Protein 2ODK (pdb70)

CATH classification: 3.40.1620.10

Foldseek 3Di:
DEAEPVRCVVPVVVQVVCCVPPNWYFYDYPPHTDDIDGDVVVVVVVVVVD/DEAEPVRCVVPVVVQVVCCVPPNKYFYAYPPHTDDIDGDVVVVVVVVVVD/DEAEPVRCVVPVVVQVVCCVPPHWYFYDYPPHTDGIDHDVVVVVVVVVVD/DEEAEPVRCVVCVVVQVVCCVPPHWYFYDYPPHTDDIDHDVVVVVVVVVVD

InterPro domains:
  IPR006442 Type II toxin-antitoxin system, antitoxin Phd/YefM [PF02604] (1-66)
  IPR036165 YefM-like superfamily [SSF143120] (1-48)

Radius of gyration: 18.41 Å; Cα contacts (8 Å, |Δi|>4): 436; chains: 4; bounding box: 46×51×33 Å

Structure (mmCIF, N/CA/C/O backbone):
data_2ODK
#
_entry.id   2ODK
#
_cell.length_a   77.146
_cell.length_b   78.873
_cell.length_c   54.987
_cell.angle_alpha   90.00
_cell.angle_beta   115.96
_cell.angle_gamma   90.00
#
_symmetry.space_group_name_H-M   'C 1 2 1'
#
loop_
_entity.id
_entity.type
_entity.pdbx_description
1 polymer 'Hypothetical protein'
2 non-polymer 'SULFATE ION'
3 non-polymer GLYCEROL
4 water water
#
loop_
_atom_site.group_PDB
_atom_site.id
_atom_site.type_symbol
_atom_site.label_atom_id
_atom_site.label_alt_id
_atom_site.label_comp_id
_atom_site.label_asym_id
_atom_site.label_entity_id
_atom_site.label_seq_id
_atom_site.pdbx_PDB_ins_code
_atom_site.Cartn_x
_atom_site.Cartn_y
_atom_site.Cartn_z
_atom_site.occupancy
_atom_site.B_iso_or_equiv
_atom_site.auth_seq_id
_atom_site.auth_comp_id
_atom_site.auth_asym_id
_atom_site.auth_atom_id
_atom_site.pdbx_PDB_model_num
ATOM 9 N N . HIS A 1 4 ? 19.139 31.085 2.053 1.00 28.23 2 HIS A N 1
ATOM 10 C CA . HIS A 1 4 ? 18.992 29.624 1.956 1.00 25.06 2 HIS A CA 1
ATOM 11 C C . HIS A 1 4 ? 17.641 29.268 2.574 1.00 22.23 2 HIS A C 1
ATOM 12 O O . HIS A 1 4 ? 17.160 29.990 3.494 1.00 20.96 2 HIS A O 1
ATOM 19 N N . VAL A 1 5 ? 17.050 28.175 2.082 1.00 18.27 3 VAL A N 1
ATOM 20 C CA . VAL A 1 5 ? 15.713 27.729 2.491 1.00 16.96 3 VAL A CA 1
ATOM 21 C C . VAL A 1 5 ? 15.810 26.379 3.168 1.00 15.49 3 VAL A C 1
ATOM 22 O O . VAL A 1 5 ? 16.311 25.385 2.585 1.00 18.01 3 VAL A O 1
ATOM 26 N N . TRP A 1 6 ? 15.279 26.332 4.390 1.00 13.20 4 TRP A N 1
ATOM 27 C CA . TRP A 1 6 ? 15.316 25.141 5.228 1.00 13.06 4 TRP A CA 1
ATOM 28 C C . TRP A 1 6 ? 13.897 24.588 5.455 1.00 12.41 4 TRP A C 1
ATOM 29 O O . TRP A 1 6 ? 13.067 25.283 6.049 1.00 12.43 4 TRP A O 1
ATOM 40 N N . PRO A 1 7 ? 13.632 23.329 5.007 1.00 11.85 5 PRO A N 1
ATOM 41 C CA . PRO A 1 7 ? 12.382 22.691 5.418 1.00 12.44 5 PRO A CA 1
ATOM 42 C C . PRO A 1 7 ? 12.279 22.662 6.930 1.00 12.09 5 PRO A C 1
ATOM 43 O O . PRO A 1 7 ? 13.297 22.502 7.629 1.00 13.08 5 PRO A O 1
ATOM 47 N N . VAL A 1 8 ? 11.049 22.737 7.430 1.00 12.30 6 VAL A N 1
ATOM 48 C CA . VAL A 1 8 ? 10.816 22.783 8.883 1.00 12.37 6 VAL A CA 1
ATOM 49 C C . VAL A 1 8 ? 11.586 21.705 9.660 1.00 12.93 6 VAL A C 1
ATOM 50 O O . VAL A 1 8 ? 12.208 21.990 10.701 1.00 13.17 6 VAL A O 1
ATOM 54 N N . GLN A 1 9 ? 11.540 20.469 9.169 1.00 12.92 7 GLN A N 1
ATOM 55 C CA . GLN A 1 9 ? 12.184 19.399 9.909 1.00 13.13 7 GLN A CA 1
ATOM 56 C C . GLN A 1 9 ? 13.719 19.511 9.943 1.00 13.81 7 GLN A C 1
ATOM 57 O O . GLN A 1 9 ? 14.371 19.037 10.896 1.00 14.75 7 GLN A O 1
ATOM 63 N N . ASP A 1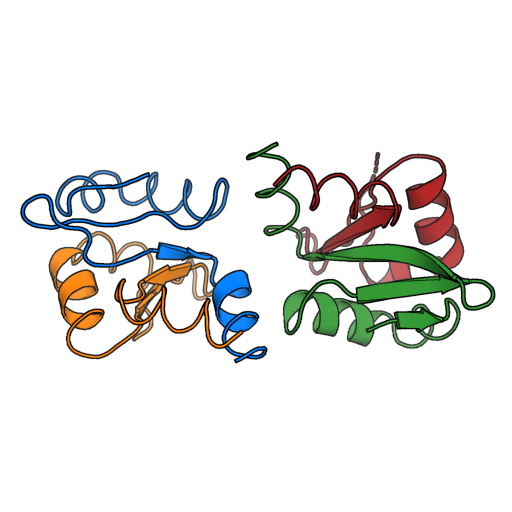 10 ? 14.286 20.161 8.920 1.00 14.61 8 ASP A N 1
ATOM 64 C CA A ASP A 1 10 ? 15.722 20.338 8.841 0.70 14.64 8 ASP A CA 1
ATOM 65 C CA B ASP A 1 10 ? 15.721 20.349 8.831 0.30 15.15 8 ASP A CA 1
ATOM 66 C C . ASP A 1 10 ? 16.176 21.519 9.710 1.00 14.73 8 ASP A C 1
ATOM 67 O O . ASP A 1 10 ? 17.227 21.458 10.366 1.00 15.90 8 ASP A O 1
ATOM 76 N N . ALA A 1 11 ? 15.399 22.609 9.691 1.00 13.76 9 ALA A N 1
ATOM 77 C CA . ALA A 1 11 ? 15.718 23.711 10.598 1.00 13.32 9 ALA A CA 1
ATOM 78 C C . ALA A 1 11 ? 15.657 23.210 12.047 1.00 14.27 9 ALA A C 1
ATOM 79 O O . ALA A 1 11 ? 16.429 23.691 12.905 1.00 15.51 9 ALA A O 1
ATOM 81 N N . LYS A 1 12 ? 14.696 22.316 12.354 1.00 12.97 10 LYS A N 1
ATOM 82 C CA . LYS A 1 12 ? 14.610 21.792 13.707 1.00 13.77 10 LYS A CA 1
ATOM 83 C C . LYS A 1 12 ? 15.828 20.904 14.007 1.00 14.88 10 LYS A C 1
ATOM 84 O O . LYS A 1 12 ? 16.503 21.055 15.046 1.00 14.95 10 LYS A O 1
ATOM 90 N N . ALA A 1 13 ? 16.066 19.918 13.135 1.00 14.41 11 ALA A N 1
ATOM 91 C CA . ALA A 1 13 ? 17.130 18.943 13.425 1.00 15.89 11 ALA A CA 1
ATOM 92 C C . ALA A 1 13 ? 18.528 19.582 13.484 1.00 16.69 11 ALA A C 1
ATOM 93 O O . ALA A 1 13 ? 19.409 19.140 14.259 1.00 18.82 11 ALA A O 1
ATOM 95 N N . ARG A 1 14 ? 18.727 20.610 12.662 1.00 15.89 12 ARG A N 1
ATOM 96 C CA A ARG A 1 14 ? 20.026 21.300 12.608 0.50 16.60 12 ARG A CA 1
ATOM 97 C CA B ARG A 1 14 ? 20.018 21.297 12.599 0.50 16.49 12 ARG A CA 1
ATOM 98 C C . ARG A 1 14 ? 19.865 22.746 13.099 1.00 16.47 12 ARG A C 1
ATOM 99 O O . ARG A 1 14 ? 20.468 23.668 12.542 1.00 16.90 12 ARG A O 1
ATOM 114 N N . PHE A 1 15 ? 19.068 22.917 14.147 1.00 15.69 13 PHE A N 1
ATOM 115 C CA . PHE A 1 15 ? 18.753 24.259 14.653 1.00 15.56 13 PHE A CA 1
ATOM 116 C C . PHE A 1 15 ? 19.996 25.108 14.926 1.00 16.33 13 PHE A C 1
ATOM 117 O O . PHE A 1 15 ? 20.035 26.314 14.581 1.00 14.76 13 PHE A O 1
ATOM 125 N N . SER A 1 16 ? 21.021 24.510 15.544 1.00 17.04 14 SER A N 1
ATOM 126 C CA A SER A 1 16 ? 22.222 25.305 15.874 0.50 17.98 14 SER A CA 1
ATOM 127 C CA B SER A 1 16 ? 22.215 25.310 15.857 0.50 18.07 14 SER A CA 1
ATOM 128 C C . SER A 1 16 ? 22.888 25.849 14.605 1.00 17.79 14 SER A C 1
ATOM 129 O O . SER A 1 16 ? 23.351 27.001 14.590 1.00 18.45 14 SER A O 1
ATOM 134 N N . GLU A 1 17 ? 22.905 25.049 13.541 1.00 18.46 15 GLU A N 1
ATOM 135 C CA A GLU A 1 17 ? 23.478 25.432 12.257 0.50 18.51 15 GLU A CA 1
ATOM 136 C CA B GLU A 1 17 ? 23.495 25.469 12.262 0.50 18.41 15 GLU A CA 1
ATOM 137 C C . GLU A 1 17 ? 22.618 26.499 11.563 1.00 17.23 15 GLU A C 1
ATOM 138 O O . GLU A 1 17 ? 23.129 27.436 10.931 1.00 18.50 15 GLU A O 1
ATOM 149 N N . PHE A 1 18 ? 21.304 26.334 11.674 1.00 15.89 16 PHE A N 1
ATOM 150 C CA . PHE A 1 18 ? 20.330 27.279 11.119 1.00 14.10 16 PHE A CA 1
ATOM 151 C C . PHE A 1 18 ? 20.517 28.662 11.777 1.00 14.27 16 PHE A C 1
ATOM 152 O O . PHE A 1 18 ? 20.585 29.687 11.078 1.00 14.00 16 PHE A O 1
ATOM 160 N N . LEU A 1 19 ? 20.579 28.674 13.106 1.00 13.47 17 LEU A N 1
ATOM 161 C CA . LEU A 1 19 ? 20.812 29.925 13.838 1.00 13.80 17 LEU A CA 1
ATOM 162 C C . LEU A 1 19 ? 22.181 30.522 13.504 1.00 15.36 17 LEU A C 1
ATOM 163 O O . LEU A 1 19 ? 22.319 31.752 13.301 1.00 14.89 17 LEU A O 1
ATOM 168 N N . ASP A 1 20 ? 23.196 29.664 13.433 1.00 15.64 18 ASP A N 1
ATOM 169 C CA A ASP A 1 20 ? 24.543 30.137 13.092 0.50 16.06 18 ASP A CA 1
ATOM 170 C CA B ASP A 1 20 ? 24.542 30.159 13.115 0.50 15.95 18 ASP A CA 1
ATOM 171 C C . ASP A 1 20 ? 24.575 30.763 11.715 1.00 15.60 18 ASP A C 1
ATOM 172 O O . ASP A 1 20 ? 25.221 31.812 11.503 1.00 16.86 18 ASP A O 1
ATOM 181 N N . ALA A 1 21 ? 23.878 30.141 10.754 1.00 15.09 19 ALA A N 1
ATOM 182 C CA . ALA A 1 21 ? 23.861 30.698 9.401 1.00 14.19 19 ALA A CA 1
ATOM 183 C C . ALA A 1 21 ? 23.153 32.073 9.402 1.00 13.35 19 ALA A C 1
ATOM 184 O O . ALA A 1 21 ? 23.529 32.997 8.675 1.00 14.12 19 ALA A O 1
ATOM 186 N N . CYS A 1 22 ? 22.079 32.191 10.195 1.00 13.19 20 CYS A N 1
ATOM 187 C CA . CYS A 1 22 ? 21.388 33.502 10.308 1.00 13.16 20 CYS A CA 1
ATOM 188 C C . CYS A 1 22 ? 22.404 34.592 10.702 1.00 13.11 20 CYS A C 1
ATOM 189 O O . CYS A 1 22 ? 22.458 35.682 10.109 1.00 14.30 20 CYS A O 1
ATOM 192 N N . ILE A 1 23 ? 23.196 34.288 11.720 1.00 13.50 21 ILE A N 1
ATOM 193 C CA . ILE A 1 23 ? 24.118 35.301 12.253 1.00 14.53 21 ILE A CA 1
ATOM 194 C C . ILE A 1 23 ? 25.303 35.559 11.312 1.00 15.96 21 ILE A C 1
ATOM 195 O O . ILE A 1 23 ? 25.734 36.710 11.144 1.00 16.66 21 ILE A O 1
ATOM 200 N N . THR A 1 24 ? 25.843 34.498 10.718 1.00 16.31 22 THR A N 1
ATOM 201 C CA . THR A 1 24 ? 27.041 34.663 9.904 1.00 17.76 22 THR A CA 1
ATOM 202 C C . THR A 1 24 ? 26.767 35.034 8.450 1.00 18.59 22 THR A C 1
ATOM 203 O O . THR A 1 24 ? 27.622 35.633 7.788 1.00 19.23 22 THR A O 1
ATOM 207 N N . GLU A 1 25 ? 25.602 34.648 7.922 1.00 17.64 23 GLU A N 1
ATOM 208 C CA A GLU A 1 25 ? 25.321 34.909 6.528 0.60 19.17 23 GLU A CA 1
ATOM 209 C CA B GLU A 1 25 ? 25.280 34.868 6.513 0.40 18.96 23 GLU A CA 1
ATOM 210 C C . GLU A 1 25 ? 24.150 35.863 6.342 1.00 17.53 23 GLU A C 1
ATOM 211 O O . GLU A 1 25 ? 24.164 36.693 5.439 1.00 19.99 23 GLU A O 1
ATOM 222 N N . GLY A 1 26 ? 23.132 35.752 7.189 1.00 15.65 24 GLY A N 1
ATOM 223 C CA . GLY A 1 26 ? 21.980 36.605 6.990 1.00 15.09 24 GLY A CA 1
ATOM 224 C C . GLY A 1 26 ? 20.678 35.808 7.059 1.00 14.04 24 GLY A C 1
ATOM 225 O O . GLY A 1 26 ? 20.681 34.616 7.346 1.00 14.99 24 GLY A O 1
ATOM 226 N N . PRO A 1 27 ? 19.576 36.503 6.851 1.00 14.15 25 PRO A N 1
ATOM 227 C CA . PRO A 1 27 ? 18.238 35.869 6.960 1.00 13.46 25 PRO A CA 1
ATOM 228 C C . PRO A 1 27 ? 18.157 34.500 6.299 1.00 13.15 25 PRO A C 1
ATOM 229 O O . PRO A 1 27 ? 18.595 34.334 5.148 1.00 15.00 25 PRO A O 1
ATOM 233 N N . GLN A 1 28 ? 17.604 33.539 7.033 1.00 12.66 26 GLN A N 1
ATOM 234 C CA . GLN A 1 28 ? 17.441 32.158 6.548 1.00 11.93 26 GLN A CA 1
ATOM 235 C C . GLN A 1 28 ? 15.949 31.867 6.446 1.00 12.36 26 GLN A C 1
ATOM 236 O O . GLN A 1 28 ? 15.226 32.121 7.410 1.00 12.77 26 GLN A O 1
ATOM 242 N N . ILE A 1 29 ? 15.482 31.391 5.292 1.00 12.07 27 ILE A N 1
ATOM 243 C CA . ILE A 1 29 ? 14.056 31.086 5.120 1.00 12.60 27 ILE A CA 1
ATOM 244 C C . ILE A 1 29 ? 13.720 29.694 5.631 1.00 12.30 27 ILE A C 1
ATOM 245 O O . ILE A 1 29 ? 14.535 28.782 5.522 1.00 12.95 27 ILE A O 1
ATOM 250 N N . VAL A 1 30 ? 12.534 29.559 6.216 1.00 11.26 28 VAL A N 1
ATOM 251 C CA A VAL A 1 30 ? 12.011 28.260 6.613 0.50 10.94 28 VAL A CA 1
ATOM 252 C CA B VAL A 1 30 ? 12.060 28.214 6.552 0.50 11.35 28 VAL A CA 1
ATOM 253 C C . VAL A 1 30 ? 10.798 27.944 5.740 1.00 10.90 28 VAL A C 1
ATOM 254 O O . VAL A 1 30 ? 9.933 28.809 5.570 1.00 11.66 28 VAL A O 1
ATOM 261 N N . SER A 1 31 ? 10.721 26.713 5.218 1.00 11.27 29 SER A N 1
ATOM 262 C CA . SER A 1 31 ? 9.576 26.299 4.416 1.00 11.14 29 SER A CA 1
ATOM 263 C C . SER A 1 31 ? 8.783 25.168 5.087 1.00 10.96 29 SER A C 1
ATOM 264 O O . SER A 1 31 ? 9.320 24.437 5.957 1.00 11.55 29 SER A O 1
ATOM 267 N N . ARG A 1 32 ? 7.500 25.0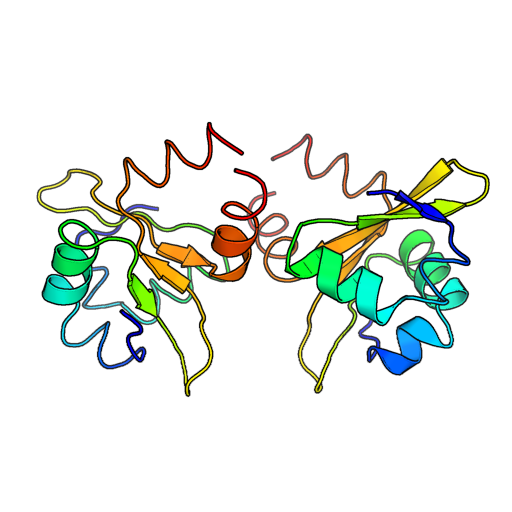34 4.686 1.00 11.00 30 ARG A N 1
ATOM 268 C CA . ARG A 1 32 ? 6.709 23.838 4.997 1.00 10.66 30 ARG A CA 1
ATOM 269 C C . ARG A 1 32 ? 6.103 23.475 3.674 1.00 10.28 30 ARG A C 1
ATOM 270 O O . ARG A 1 32 ? 5.663 24.356 2.942 1.00 10.66 30 ARG A O 1
ATOM 278 N N . ARG A 1 33 ? 6.014 22.180 3.404 1.00 10.43 31 ARG A N 1
ATOM 279 C CA . ARG A 1 33 ? 5.382 21.710 2.156 1.00 11.14 31 ARG A CA 1
ATOM 280 C C . ARG A 1 33 ? 6.064 22.334 0.935 1.00 11.68 31 ARG A C 1
ATOM 281 O O . ARG A 1 33 ? 5.424 22.534 -0.121 1.00 12.60 31 ARG A O 1
ATOM 289 N N . GLY A 1 34 ? 7.347 22.669 1.079 1.00 10.27 32 GLY A N 1
ATOM 290 C CA . GLY A 1 34 ? 8.029 23.234 -0.092 1.00 10.73 32 GLY A CA 1
ATOM 291 C C . GLY A 1 34 ? 7.589 24.628 -0.437 1.00 10.82 32 GLY A C 1
ATOM 292 O O . GLY A 1 34 ? 7.826 25.085 -1.575 1.00 11.54 32 GLY A O 1
ATOM 293 N N . ALA A 1 35 ? 7.007 25.341 0.544 1.00 10.86 33 ALA A N 1
ATOM 294 C CA . ALA A 1 35 ? 6.575 26.734 0.339 1.00 10.48 33 ALA A CA 1
ATOM 295 C C . ALA A 1 35 ? 7.252 27.597 1.422 1.00 10.92 33 ALA A C 1
ATOM 296 O O . ALA A 1 35 ? 7.267 27.221 2.591 1.00 10.97 33 ALA A O 1
ATOM 298 N N . GLU A 1 36 ? 7.793 28.746 1.031 1.00 11.93 34 GLU A N 1
ATOM 299 C CA A GLU A 1 36 ? 8.435 29.642 1.998 0.60 11.61 34 GLU A CA 1
ATOM 300 C CA B GLU A 1 36 ? 8.439 29.640 2.000 0.40 13.21 34 GLU A CA 1
ATOM 301 C C . GLU A 1 36 ? 7.391 30.163 2.985 1.00 12.78 34 GLU A C 1
ATOM 302 O O . GLU A 1 36 ? 6.290 30.634 2.575 1.00 14.44 34 GLU A O 1
ATOM 313 N N . GLU A 1 37 ? 7.707 30.102 4.285 1.00 12.06 35 GLU A N 1
ATOM 314 C CA . GLU A 1 37 ? 6.728 30.455 5.314 1.00 12.23 35 GLU A CA 1
ATOM 315 C C . GLU A 1 37 ? 7.228 31.587 6.220 1.00 11.72 35 GLU A C 1
ATOM 316 O O . GLU A 1 37 ? 6.425 32.429 6.656 1.00 11.97 35 GLU A O 1
ATOM 322 N N . ALA A 1 38 ? 8.513 31.542 6.562 1.00 11.70 36 ALA A N 1
ATOM 323 C CA . ALA A 1 38 ? 9.030 32.494 7.548 1.00 11.08 36 ALA A CA 1
ATOM 324 C C . ALA A 1 38 ? 10.502 32.695 7.356 1.00 11.39 36 ALA A C 1
ATOM 325 O O . ALA A 1 38 ? 11.121 31.987 6.572 1.00 11.06 36 ALA A O 1
ATOM 327 N N . VAL A 1 39 ? 11.083 33.677 8.052 1.00 11.50 37 VAL A N 1
ATOM 328 C CA A VAL A 1 39 ? 12.507 33.947 7.850 0.60 12.13 37 VAL A CA 1
ATOM 329 C CA B VAL A 1 39 ? 12.490 34.054 7.840 0.40 12.06 37 VAL A CA 1
ATOM 330 C C . VAL A 1 39 ? 13.126 34.270 9.212 1.00 10.82 37 VAL A C 1
ATOM 331 O O . VAL A 1 39 ? 12.531 34.984 10.026 1.00 11.48 37 VAL A O 1
ATOM 338 N N . LEU A 1 40 ? 14.271 33.641 9.476 1.00 10.67 38 LEU A N 1
ATOM 339 C CA . LEU A 1 40 ? 14.974 33.901 10.750 1.00 10.38 38 LEU A CA 1
ATOM 340 C C . LEU A 1 40 ? 15.965 35.018 10.469 1.00 11.31 38 LEU A C 1
ATOM 341 O O . LEU A 1 40 ? 16.845 34.851 9.604 1.00 11.32 38 LEU A O 1
ATOM 346 N N . VAL A 1 41 ? 15.8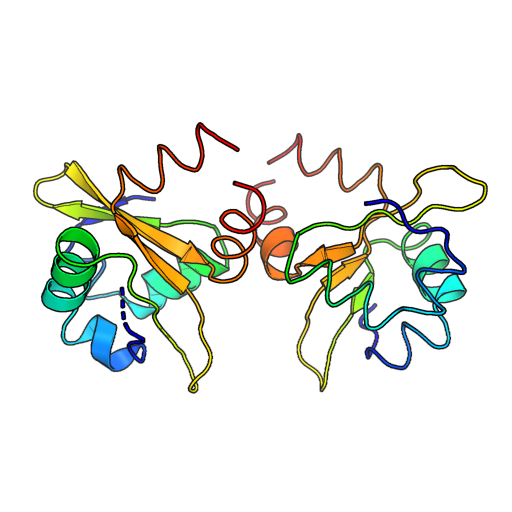10 36.137 11.193 1.00 10.53 39 VAL A N 1
ATOM 347 C CA . VAL A 1 41 ? 16.545 37.369 10.909 1.00 11.21 39 VAL A CA 1
ATOM 348 C C . VAL A 1 41 ? 17.405 37.704 12.136 1.00 10.57 39 VAL A C 1
ATOM 349 O O . VAL A 1 41 ? 16.946 37.574 13.248 1.00 10.72 39 VAL A O 1
ATOM 353 N N . PRO A 1 42 ? 18.658 38.157 11.930 1.00 10.73 40 PRO A N 1
ATOM 354 C CA . PRO A 1 42 ? 19.439 38.588 13.100 1.00 11.03 40 PRO A CA 1
ATOM 355 C C . PRO A 1 42 ? 18.670 39.678 13.838 1.00 9.66 40 PRO A C 1
ATOM 356 O O . PRO A 1 42 ? 18.121 40.578 13.215 1.00 10.51 40 PRO A O 1
ATOM 360 N N . ILE A 1 43 ? 18.650 39.621 15.164 1.00 9.89 41 ILE A N 1
ATOM 361 C CA . ILE A 1 43 ? 17.720 40.487 15.885 1.00 9.69 41 ILE A CA 1
ATOM 362 C C . ILE A 1 43 ? 18.032 41.982 15.644 1.00 9.16 41 ILE A C 1
ATOM 363 O O . ILE A 1 43 ? 17.112 42.803 15.476 1.00 10.64 41 ILE A O 1
ATOM 368 N N . GLY A 1 44 ? 19.323 42.307 15.545 1.00 9.10 42 GLY A N 1
ATOM 369 C CA . GLY A 1 44 ? 19.710 43.725 15.354 1.00 9.16 42 GLY A CA 1
ATOM 370 C C . GLY A 1 44 ? 19.209 44.247 14.019 1.00 9.20 42 GLY A C 1
ATOM 371 O O . GLY A 1 44 ? 18.776 45.417 13.901 1.00 9.56 42 GLY A O 1
ATOM 372 N N . GLU A 1 45 ? 19.259 43.378 13.001 1.00 9.93 43 GLU A N 1
ATOM 373 C CA . GLU A 1 45 ? 18.784 43.776 11.683 1.00 11.08 43 GLU A CA 1
ATOM 374 C C . GLU A 1 45 ? 17.271 44.029 11.722 1.00 10.87 43 GLU A C 1
ATOM 375 O O . GLU A 1 45 ? 16.785 45.022 11.148 1.00 11.64 43 GLU A O 1
ATOM 381 N N . TRP A 1 46 ? 16.522 43.135 12.405 1.00 11.79 44 TRP A N 1
ATOM 382 C CA . TRP A 1 46 ? 15.104 43.349 12.575 1.00 13.17 44 TRP A CA 1
ATOM 383 C C . TRP A 1 46 ? 14.796 44.666 13.306 1.00 11.61 44 TRP A C 1
ATOM 384 O O . TRP A 1 46 ? 13.916 45.447 12.870 1.00 13.09 44 TRP A O 1
ATOM 395 N N . ARG A 1 47 ? 15.506 44.931 14.409 1.00 11.85 45 ARG A N 1
ATOM 396 C CA . ARG A 1 47 ? 15.223 46.163 15.171 1.00 10.94 45 ARG A CA 1
ATOM 397 C C . ARG A 1 47 ? 15.438 47.395 14.286 1.00 10.75 45 ARG A C 1
ATOM 398 O O . ARG A 1 47 ? 14.653 48.338 14.320 1.00 12.02 45 ARG A O 1
ATOM 406 N N . ARG A 1 48 ? 16.511 47.367 13.490 1.00 10.32 46 ARG A N 1
ATOM 407 C CA . ARG A 1 48 ? 16.774 48.540 12.646 1.00 10.37 46 ARG A CA 1
ATOM 408 C C . ARG A 1 48 ? 15.728 48.703 11.556 1.00 12.72 46 ARG A C 1
ATOM 409 O O . ARG A 1 48 ? 15.334 49.824 11.232 1.00 14.03 46 ARG A O 1
ATOM 417 N N . LEU A 1 49 ? 15.255 47.582 11.029 1.00 14.09 47 LEU A N 1
ATOM 418 C CA A LEU A 1 49 ? 14.170 47.589 10.036 0.50 16.74 47 LEU A CA 1
ATOM 419 C CA B LEU A 1 49 ? 14.216 47.713 10.016 0.50 16.05 47 LEU A CA 1
ATOM 420 C C . LEU A 1 49 ? 12.911 48.210 10.639 1.00 16.93 47 LEU A C 1
ATOM 421 O O . LEU A 1 49 ? 12.208 49.030 10.008 1.00 20.05 47 LEU A O 1
ATOM 430 N N . GLN A 1 50 ? 12.591 47.777 11.866 1.00 17.62 48 GLN A N 1
ATOM 431 C CA A GLN A 1 50 ? 11.428 48.298 12.630 0.60 18.03 48 GLN A CA 1
ATOM 432 C CA B GLN A 1 50 ? 11.423 48.316 12.555 0.40 18.80 48 GLN A CA 1
ATOM 433 C C . GLN A 1 50 ? 11.539 49.815 12.803 1.00 19.64 48 GLN A C 1
ATOM 434 O O . GLN A 1 50 ? 10.551 50.553 12.621 1.00 21.21 48 GLN A O 1
ATOM 445 N N . ALA A 1 51 ? 12.731 50.272 13.174 1.00 18.88 49 ALA A N 1
ATOM 446 C CA . ALA A 1 51 ? 12.931 51.700 13.435 1.00 20.70 49 ALA A CA 1
ATOM 447 C C . ALA A 1 51 ? 12.783 52.495 12.146 1.00 22.29 49 ALA A C 1
ATOM 448 O O . ALA A 1 51 ? 12.304 53.649 12.199 1.00 24.80 49 ALA A O 1
ATOM 450 N N . ALA A 1 52 ? 13.160 51.912 11.010 1.00 23.02 50 ALA A N 1
ATOM 451 C CA . ALA A 1 52 ? 13.155 52.657 9.727 1.00 26.24 50 ALA A CA 1
ATOM 452 C C . ALA A 1 52 ? 11.768 52.662 9.114 1.00 28.32 50 ALA A C 1
ATOM 453 O O . ALA A 1 52 ? 11.441 53.564 8.333 1.00 29.69 50 ALA A O 1
ATOM 455 N N . ALA A 1 53 ? 10.976 51.647 9.435 1.00 29.95 51 ALA A N 1
ATOM 456 C CA . ALA A 1 53 ? 9.591 51.533 8.951 1.00 32.38 51 ALA A CA 1
ATOM 457 C C . ALA A 1 53 ? 8.678 52.257 9.913 1.00 34.12 51 ALA A C 1
ATOM 458 O O . ALA A 1 53 ? 8.209 53.345 9.611 1.00 36.57 51 ALA A O 1
ATOM 460 N N . HIS B 1 4 ? 6.764 35.365 23.941 1.00 26.92 2 HIS B N 1
ATOM 461 C CA . HIS B 1 4 ? 7.311 35.413 22.543 1.00 24.81 2 HIS B CA 1
ATOM 462 C C . HIS B 1 4 ? 8.847 35.365 22.466 1.00 22.17 2 HIS B C 1
ATOM 463 O O . HIS B 1 4 ? 9.369 35.456 21.356 1.00 19.85 2 HIS B O 1
ATOM 470 N N . VAL B 1 5 ? 9.544 35.221 23.601 1.00 20.63 3 VAL B N 1
ATOM 471 C CA . VAL B 1 5 ? 11.001 34.992 23.619 1.00 17.60 3 VAL B CA 1
ATOM 472 C C . VAL B 1 5 ? 11.330 33.552 23.987 1.00 17.08 3 VAL B C 1
ATOM 473 O O . VAL B 1 5 ? 10.916 33.056 25.072 1.00 19.25 3 VAL B O 1
ATOM 477 N N . TRP B 1 6 ? 12.018 32.866 23.079 1.00 15.18 4 TRP B N 1
ATOM 478 C CA . TRP B 1 6 ? 12.327 31.437 23.225 1.00 14.89 4 TRP B CA 1
ATOM 479 C C . TRP B 1 6 ? 13.820 31.179 23.436 1.00 15.02 4 TRP B C 1
ATOM 480 O O . TRP B 1 6 ? 14.629 31.508 22.572 1.00 14.70 4 TRP B O 1
ATOM 491 N N . PRO B 1 7 ? 14.197 30.561 24.579 1.00 15.16 5 PRO B N 1
ATOM 492 C CA . PRO B 1 7 ? 15.579 30.092 24.682 1.00 15.35 5 PRO B CA 1
ATOM 493 C C . PRO B 1 7 ? 15.914 29.148 23.537 1.00 14.95 5 PRO B C 1
ATOM 494 O O . PRO B 1 7 ? 15.016 28.396 23.099 1.00 15.21 5 PRO B O 1
ATOM 498 N N . VAL B 1 8 ? 17.168 29.141 23.088 1.00 15.37 6 VAL B N 1
ATOM 499 C CA . VAL B 1 8 ? 17.591 28.296 21.982 1.00 16.72 6 VAL B CA 1
ATOM 500 C C . VAL B 1 8 ? 17.117 26.856 22.127 1.00 16.48 6 VAL B C 1
ATOM 501 O O . VAL B 1 8 ? 16.612 26.259 21.176 1.00 16.40 6 VAL B O 1
ATOM 505 N N . GLN B 1 9 ? 17.301 26.279 23.306 1.00 17.62 7 GLN B N 1
ATOM 506 C CA . GLN B 1 9 ? 16.935 24.870 23.437 1.00 18.26 7 GLN B CA 1
ATOM 507 C C . GLN B 1 9 ? 15.419 24.626 23.281 1.00 17.44 7 GLN B C 1
ATOM 508 O O . GLN B 1 9 ? 14.995 23.562 22.779 1.00 17.94 7 GLN B O 1
ATOM 514 N N . ASP B 1 10 ? 14.599 25.600 23.677 1.00 16.50 8 ASP B N 1
ATOM 515 C CA A ASP B 1 10 ? 13.127 25.542 23.580 0.60 16.26 8 ASP B CA 1
ATOM 516 C CA B ASP B 1 10 ? 13.165 25.450 23.546 0.40 15.97 8 ASP B CA 1
ATOM 517 C C . ASP B 1 10 ? 12.690 25.737 22.119 1.00 15.06 8 ASP B C 1
ATOM 518 O O . ASP B 1 10 ? 11.771 25.068 21.605 1.00 14.81 8 ASP B O 1
ATOM 527 N N . ALA B 1 11 ? 13.322 26.697 21.447 1.00 13.37 9 ALA B N 1
ATOM 528 C CA . ALA B 1 11 ? 12.994 26.921 20.020 1.00 13.64 9 ALA B CA 1
ATOM 529 C C . ALA B 1 11 ? 13.322 25.677 19.211 1.00 13.07 9 ALA B C 1
ATOM 530 O O . ALA B 1 11 ? 12.584 25.304 18.293 1.00 14.01 9 ALA B O 1
ATOM 532 N N . LYS B 1 12 ? 14.398 24.964 19.572 1.00 13.13 10 LYS B N 1
ATOM 533 C CA . LYS B 1 12 ? 14.745 23.719 18.826 1.00 14.14 10 LYS B CA 1
ATOM 534 C C . LYS B 1 12 ? 13.736 22.608 19.190 1.00 14.34 10 LYS B C 1
ATOM 535 O O . LYS B 1 12 ? 13.153 21.941 18.293 1.00 14.72 10 LYS B O 1
ATOM 541 N N . ALA B 1 13 ? 13.524 22.386 20.487 1.00 14.29 11 ALA B N 1
ATOM 542 C CA . ALA B 1 13 ? 12.697 21.225 20.908 1.00 14.93 11 ALA B CA 1
ATOM 543 C C . ALA B 1 13 ? 11.252 21.377 20.445 1.00 15.03 11 ALA B C 1
ATOM 544 O O . ALA B 1 13 ? 10.559 20.371 20.180 1.00 16.73 11 ALA B O 1
ATOM 546 N N . ARG B 1 14 ? 10.788 22.630 20.351 1.00 13.54 12 ARG B N 1
ATOM 547 C CA A ARG B 1 14 ? 9.410 22.930 19.981 0.50 14.25 12 ARG B CA 1
ATOM 548 C CA B ARG B 1 14 ? 9.418 22.943 20.002 0.50 13.17 12 ARG B CA 1
ATOM 549 C C . ARG B 1 14 ? 9.370 23.757 18.695 1.00 12.22 12 ARG B C 1
ATOM 550 O O . ARG B 1 14 ? 8.518 24.630 18.531 1.00 12.08 12 ARG B O 1
ATOM 565 N N . PHE B 1 15 ? 10.259 23.428 17.760 1.00 11.22 13 PHE B N 1
ATOM 566 C CA . PHE B 1 15 ? 10.394 24.238 16.555 1.00 11.60 13 PHE B CA 1
ATOM 567 C C . PHE B 1 15 ? 9.100 24.358 15.782 1.00 11.01 13 PHE B C 1
ATOM 568 O O . PHE B 1 15 ? 8.777 25.434 15.286 1.00 11.00 13 PHE B O 1
ATOM 576 N N . SER B 1 16 ? 8.343 23.243 15.647 1.00 11.58 14 SER B N 1
ATOM 577 C CA . SER B 1 16 ? 7.108 23.381 14.898 1.00 11.24 14 SER B CA 1
ATOM 578 C C . SER B 1 16 ? 6.116 24.337 15.549 1.00 9.85 14 SER B C 1
ATOM 579 O O . SER B 1 16 ? 5.404 25.047 14.856 1.00 11.01 14 SER B O 1
ATOM 582 N N . GLU B 1 17 ? 6.083 24.355 16.885 1.00 10.82 15 GLU B N 1
ATOM 583 C CA . GLU B 1 17 ? 5.205 25.275 17.628 1.00 11.94 15 GLU B CA 1
ATOM 584 C C . GLU B 1 17 ? 5.710 26.732 17.476 1.00 11.16 15 GLU B C 1
ATOM 585 O O . GLU B 1 17 ? 4.924 27.667 17.322 1.00 12.81 15 GLU B O 1
ATOM 591 N N . PHE B 1 18 ? 7.033 26.871 17.552 1.00 10.91 16 PHE B N 1
ATOM 592 C CA . PHE B 1 18 ? 7.704 28.183 17.349 1.00 10.55 16 PHE B CA 1
ATOM 593 C C . PHE B 1 18 ? 7.318 28.756 15.963 1.00 11.02 16 PHE B C 1
ATOM 594 O O . PHE B 1 18 ? 6.929 29.932 15.850 1.00 10.74 16 PHE B O 1
ATOM 602 N N . LEU B 1 19 ? 7.345 27.911 14.921 1.00 9.92 17 LEU B N 1
ATOM 603 C CA . LEU B 1 19 ? 6.964 28.391 13.572 1.00 10.59 17 LEU B CA 1
ATOM 604 C C . LEU B 1 19 ? 5.469 28.677 13.499 1.00 10.32 17 LEU B C 1
ATOM 605 O O . LEU B 1 19 ? 5.046 29.694 12.933 1.00 10.99 17 LEU B O 1
ATOM 610 N N . ASP B 1 20 ? 4.611 27.794 14.056 1.00 10.15 18 ASP B N 1
ATOM 611 C CA . ASP B 1 20 ? 3.175 28.143 14.024 1.00 11.02 18 ASP B CA 1
ATOM 612 C C . ASP B 1 20 ? 2.887 29.415 14.811 1.00 11.23 18 ASP B C 1
ATOM 613 O O . ASP B 1 20 ? 2.009 30.191 14.419 1.00 12.31 18 ASP B O 1
ATOM 618 N N . ALA B 1 21 ? 3.601 29.634 15.934 1.00 11.12 19 ALA B N 1
ATOM 619 C CA . ALA B 1 21 ? 3.356 30.860 16.715 1.00 12.19 19 ALA B CA 1
ATOM 620 C C . ALA B 1 21 ? 3.758 32.076 15.886 1.00 11.03 19 ALA B C 1
ATOM 621 O O . ALA B 1 21 ? 3.112 33.112 15.927 1.00 12.13 19 ALA B O 1
ATOM 623 N N . CYS B 1 22 ? 4.864 31.951 15.154 1.00 11.41 20 CYS B N 1
ATOM 624 C CA . CYS B 1 22 ? 5.289 33.055 14.267 1.00 12.39 20 CYS B CA 1
ATOM 625 C C . CYS B 1 22 ? 4.162 33.455 13.299 1.00 12.20 20 CYS B C 1
ATOM 626 O O . CYS B 1 22 ? 3.807 34.623 13.139 1.00 12.93 20 CYS B O 1
ATOM 629 N N . ILE B 1 23 ? 3.553 32.445 12.679 1.00 12.02 21 ILE B N 1
ATOM 630 C CA A ILE B 1 23 ? 2.556 32.743 11.661 0.50 13.56 21 ILE B CA 1
ATOM 631 C CA B ILE B 1 23 ? 2.542 32.673 11.655 0.50 13.85 21 ILE B CA 1
ATOM 632 C C . ILE B 1 23 ? 1.212 33.164 12.269 1.00 14.35 21 ILE B C 1
ATOM 633 O O . ILE B 1 23 ? 0.507 34.021 11.686 1.00 16.42 21 ILE B O 1
ATOM 642 N N . THR B 1 24 ? 0.834 32.597 13.422 1.00 13.38 22 THR B N 1
ATOM 643 C CA . THR B 1 24 ? -0.485 32.953 13.981 1.00 14.36 22 THR B CA 1
ATOM 644 C C . THR B 1 24 ? -0.447 34.116 14.947 1.00 16.11 22 THR B C 1
ATOM 645 O O . THR B 1 24 ? -1.495 34.785 15.133 1.00 18.17 22 THR B O 1
ATOM 649 N N . GLU B 1 25 ? 0.717 34.358 15.590 1.00 15.74 23 GLU B N 1
ATOM 650 C CA A GLU B 1 25 ? 0.808 35.410 16.631 0.70 17.09 23 GLU B CA 1
ATOM 651 C CA B GLU B 1 25 ? 0.780 35.417 16.604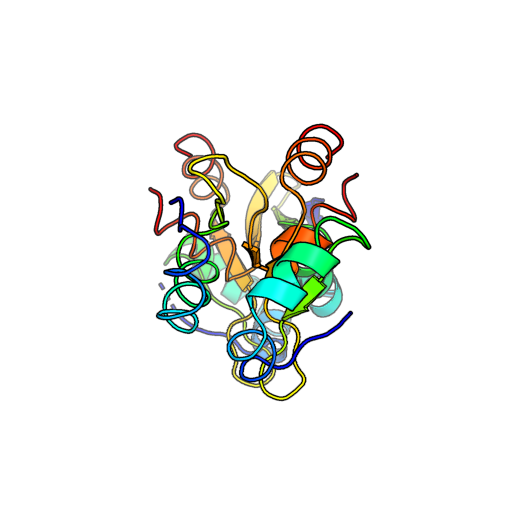 0.30 16.97 23 GLU B CA 1
ATOM 652 C C . GLU B 1 25 ? 1.716 36.556 16.246 1.00 17.27 23 GLU B C 1
ATOM 653 O O . GLU B 1 25 ? 1.506 37.682 16.716 1.00 20.46 23 GLU B O 1
ATOM 664 N N . GLY B 1 26 ? 2.717 36.289 15.420 1.00 16.16 24 GLY B N 1
ATOM 665 C CA . GLY B 1 26 ? 3.681 37.332 15.028 1.00 15.57 24 GLY B CA 1
ATOM 666 C C . GLY B 1 26 ? 5.103 36.925 15.368 1.00 13.42 24 GLY B C 1
ATOM 667 O O . GLY B 1 26 ? 5.366 35.849 15.897 1.00 12.95 24 GLY B O 1
ATOM 668 N N . PRO B 1 27 ? 6.063 37.797 15.065 1.00 12.67 25 PRO B N 1
ATOM 669 C CA . PRO B 1 27 ? 7.492 37.493 15.239 1.00 12.25 25 PRO B CA 1
ATOM 670 C C . PRO B 1 27 ? 7.801 36.862 16.587 1.00 11.89 25 PRO B C 1
ATOM 671 O O . PRO B 1 27 ? 7.315 37.345 17.642 1.00 13.35 25 PRO B O 1
ATOM 675 N N . GLN B 1 28 ? 8.639 35.819 16.561 1.00 10.72 26 GLN B N 1
ATOM 676 C CA . GLN B 1 28 ? 9.032 35.088 17.775 1.00 10.62 26 GLN B CA 1
ATOM 677 C C . GLN B 1 28 ? 10.553 35.229 17.922 1.00 10.68 26 GLN B C 1
ATOM 678 O O . GLN B 1 28 ? 11.284 34.903 16.984 1.00 11.12 26 GLN B O 1
ATOM 684 N N . ILE B 1 29 ? 11.005 35.717 19.086 1.00 10.95 27 ILE B N 1
ATOM 685 C CA . ILE B 1 29 ? 12.435 35.943 19.289 1.00 12.15 27 ILE B CA 1
ATOM 686 C C . ILE B 1 29 ? 13.105 34.704 19.844 1.00 12.07 27 ILE B C 1
ATOM 687 O O . ILE B 1 29 ? 12.483 33.975 20.650 1.00 13.12 27 ILE B O 1
ATOM 692 N N . VAL B 1 30 ? 14.351 34.457 19.423 1.00 12.15 28 VAL B N 1
ATOM 693 C CA . VAL B 1 30 ? 15.197 33.403 20.010 1.00 12.75 28 VAL B CA 1
ATOM 694 C C . VAL B 1 30 ? 16.285 34.092 20.829 1.00 12.18 28 VAL B C 1
ATOM 695 O O . VAL B 1 30 ? 16.934 35.001 20.310 1.00 12.58 28 VAL B O 1
ATOM 699 N N . SER B 1 31 ? 16.471 33.630 22.071 1.00 11.83 29 SER B N 1
ATOM 700 C CA A SER B 1 31 ? 17.503 34.168 22.972 0.50 12.25 29 SER B CA 1
ATOM 701 C CA B SER B 1 31 ? 17.524 34.171 22.933 0.50 12.75 29 SER B CA 1
ATOM 702 C C . SER B 1 31 ? 18.497 33.071 23.327 1.00 13.78 29 SER B C 1
ATOM 703 O O . SER B 1 31 ? 18.146 31.881 23.343 1.00 15.12 29 SER B O 1
ATOM 708 N N . ARG B 1 32 ? 19.734 33.462 23.637 1.00 14.52 30 ARG B N 1
ATOM 709 C CA . ARG B 1 32 ? 20.754 32.515 24.085 1.00 15.70 30 ARG B CA 1
ATOM 710 C C . ARG B 1 32 ? 21.274 33.063 25.424 1.00 16.96 30 ARG B C 1
ATOM 711 O O . ARG B 1 32 ? 21.721 34.210 25.480 1.00 16.75 30 ARG B O 1
ATOM 719 N N . ARG B 1 33 ? 21.124 32.263 26.485 1.00 17.92 31 ARG B N 1
ATOM 720 C CA A ARG B 1 33 ? 21.532 32.670 27.832 0.60 19.46 31 ARG B CA 1
ATOM 721 C CA B ARG B 1 33 ? 21.515 32.670 27.844 0.40 19.37 31 ARG B CA 1
ATOM 722 C C . ARG B 1 33 ? 20.908 34.032 28.194 1.00 19.35 31 ARG B C 1
ATOM 723 O O . ARG B 1 33 ? 21.572 34.905 28.827 1.00 20.58 31 ARG B O 1
ATOM 738 N N . GLY B 1 34 ? 19.636 34.212 27.802 1.00 17.52 32 GLY B N 1
ATOM 739 C CA . GLY B 1 34 ? 18.849 35.390 28.137 1.00 17.57 32 GLY B CA 1
ATOM 740 C C . GLY B 1 34 ? 19.088 36.611 27.250 1.00 16.88 32 GLY B C 1
ATOM 741 O O . GLY B 1 34 ? 18.453 37.668 27.477 1.00 19.26 32 GLY B O 1
ATOM 742 N N . ALA B 1 35 ? 19.965 36.484 26.250 1.00 15.72 33 ALA B N 1
ATOM 743 C CA . ALA B 1 35 ? 20.283 37.597 25.339 1.00 14.58 33 ALA B CA 1
ATOM 744 C C . ALA B 1 35 ? 19.616 37.358 23.980 1.00 13.07 33 ALA B C 1
ATOM 745 O O . ALA B 1 35 ? 19.828 36.319 23.359 1.00 13.94 33 ALA B O 1
ATOM 747 N N . GLU B 1 36 ? 18.827 38.316 23.498 1.00 11.61 34 GLU B N 1
ATOM 748 C CA . GLU B 1 36 ? 18.179 38.115 22.163 1.00 10.61 34 GLU B CA 1
ATOM 749 C C . GLU B 1 36 ? 19.234 37.886 21.078 1.00 11.56 34 GLU B C 1
ATOM 750 O O . GLU B 1 36 ? 20.260 38.576 21.071 1.00 12.59 34 GLU B O 1
ATOM 756 N N . GLU B 1 37 ? 18.947 36.975 20.130 1.00 11.20 35 GLU B N 1
ATOM 757 C CA A GLU B 1 37 ? 19.884 36.687 19.062 0.60 11.86 35 GLU B CA 1
ATOM 758 C CA B GLU B 1 37 ? 19.876 36.674 19.052 0.40 12.24 35 GLU B CA 1
ATOM 759 C C . GLU B 1 37 ? 19.259 36.806 17.671 1.00 11.68 35 GLU B C 1
ATOM 760 O O . GLU B 1 37 ? 19.893 37.289 16.721 1.00 12.01 35 GLU B O 1
ATOM 771 N N . ALA B 1 38 ? 18.017 36.335 17.542 1.00 10.90 36 ALA B N 1
ATOM 772 C CA . ALA B 1 38 ? 17.394 36.318 16.210 1.00 10.47 36 ALA B CA 1
ATOM 773 C C . ALA B 1 38 ? 15.886 36.357 16.369 1.00 9.68 36 ALA B C 1
ATOM 774 O O . ALA B 1 38 ? 15.384 36.232 17.502 1.00 11.15 36 ALA B O 1
ATOM 776 N N . VAL B 1 39 ? 15.161 36.506 15.263 1.00 9.89 37 VAL B N 1
ATOM 777 C CA . VAL B 1 39 ? 13.698 36.580 15.360 1.00 10.23 37 VAL B CA 1
ATOM 778 C C . VAL B 1 39 ? 13.145 35.886 14.134 1.00 9.58 37 VAL B C 1
ATOM 779 O O . VAL B 1 39 ? 13.649 36.087 13.019 1.00 10.85 37 VAL B O 1
ATOM 783 N N . LEU B 1 40 ? 12.112 35.055 14.333 1.00 9.76 38 LEU B N 1
ATOM 784 C CA . LEU B 1 40 ? 11.462 34.375 13.216 1.00 10.02 38 LEU B CA 1
ATOM 785 C C . LEU B 1 40 ? 10.250 35.213 12.829 1.00 10.05 38 LEU B C 1
ATOM 786 O O . LEU B 1 40 ? 9.361 35.433 13.646 1.00 10.86 38 LEU B O 1
ATOM 791 N N . VAL B 1 41 ? 10.234 35.679 11.575 1.00 9.86 39 VAL B N 1
ATOM 792 C CA . VAL B 1 41 ? 9.242 36.637 11.092 1.00 10.77 39 VAL B CA 1
ATOM 793 C C . VAL B 1 41 ? 8.453 35.970 9.957 1.00 11.48 39 VAL B C 1
ATOM 794 O O . VAL B 1 41 ? 9.045 35.353 9.066 1.00 11.25 39 VAL B O 1
ATOM 798 N N . PRO B 1 42 ? 7.122 36.135 9.966 1.00 12.03 40 PRO B N 1
ATOM 799 C CA . PRO B 1 42 ? 6.363 35.545 8.841 1.00 12.74 40 PRO B CA 1
ATOM 800 C C . PRO B 1 42 ? 6.858 36.143 7.535 1.00 13.61 40 PRO B C 1
ATOM 801 O O . PRO B 1 42 ? 7.166 37.338 7.494 1.00 14.31 40 PRO B O 1
ATOM 805 N N . ILE B 1 43 ? 6.928 35.357 6.464 1.00 14.63 41 ILE B N 1
ATOM 806 C CA A ILE B 1 43 ? 7.602 35.788 5.240 0.60 16.19 41 ILE B CA 1
ATOM 807 C CA B ILE B 1 43 ? 7.641 35.834 5.272 0.40 15.98 41 ILE B CA 1
ATOM 808 C C . ILE B 1 43 ? 6.962 37.041 4.605 1.00 16.73 41 ILE B C 1
ATOM 809 O O . ILE B 1 43 ? 7.667 37.935 4.098 1.00 17.35 41 ILE B O 1
ATOM 818 N N . GLY B 1 44 ? 5.626 37.110 4.646 1.00 17.32 42 GLY B N 1
ATOM 819 C CA . GLY B 1 44 ? 4.939 38.278 4.051 1.00 18.12 42 GLY B CA 1
ATOM 820 C C . GLY B 1 44 ? 5.296 39.544 4.813 1.00 18.67 42 GLY B C 1
ATOM 821 O O . GLY B 1 44 ? 5.639 40.583 4.196 1.00 19.57 42 GLY B O 1
ATOM 822 N N . GLU B 1 45 ? 5.239 39.456 6.142 1.00 17.64 43 GLU B N 1
ATOM 823 C CA . GLU B 1 45 ? 5.574 40.576 7.011 1.00 17.40 43 GLU B CA 1
ATOM 824 C C . GLU B 1 45 ? 7.005 41.031 6.775 1.00 17.31 43 GLU B C 1
ATOM 825 O O . GLU B 1 45 ? 7.280 42.255 6.706 1.00 17.94 43 GLU B O 1
ATOM 831 N N . TRP B 1 46 ? 7.920 40.087 6.628 1.00 16.41 44 TRP B N 1
ATOM 832 C CA . TRP B 1 46 ? 9.311 40.440 6.317 1.00 17.87 44 TRP B CA 1
ATOM 833 C C . TRP B 1 46 ? 9.410 41.254 5.025 1.00 20.09 44 TRP B C 1
ATOM 834 O O . TRP B 1 46 ? 10.054 42.329 4.985 1.00 20.65 44 TRP B O 1
ATOM 845 N N . ARG B 1 47 ? 8.770 40.766 3.971 1.00 20.84 45 ARG B N 1
ATOM 846 C CA A ARG B 1 47 ? 8.811 41.451 2.664 0.60 22.93 45 ARG B CA 1
ATOM 847 C CA B ARG B 1 47 ? 8.855 41.468 2.697 0.40 22.70 45 ARG B CA 1
ATOM 848 C C . ARG B 1 47 ? 8.212 42.843 2.791 1.00 23.17 45 ARG B C 1
ATOM 849 O O . ARG B 1 47 ? 8.755 43.842 2.231 1.00 24.62 45 ARG B O 1
ATOM 864 N N . ARG B 1 48 ? 7.110 42.938 3.520 1.00 23.15 46 ARG B N 1
ATOM 865 C CA . ARG B 1 48 ? 6.414 44.220 3.671 1.00 24.43 46 ARG B CA 1
ATOM 866 C C . ARG B 1 48 ? 7.218 45.238 4.480 1.00 24.54 46 ARG B C 1
ATOM 867 O O . ARG B 1 48 ? 7.201 46.461 4.203 1.00 26.16 46 ARG B O 1
ATOM 875 N N . LEU B 1 49 ? 7.905 44.746 5.502 1.00 23.79 47 LEU B N 1
ATOM 876 C CA A LEU B 1 49 ? 8.751 45.624 6.295 0.50 24.31 47 LEU B CA 1
ATOM 877 C CA B LEU B 1 49 ? 8.797 45.574 6.312 0.50 23.45 47 LEU B CA 1
ATOM 878 C C . LEU B 1 49 ? 9.905 46.144 5.453 1.00 24.35 47 LEU B C 1
ATOM 879 O O . LEU B 1 49 ? 10.279 47.340 5.582 1.00 25.31 47 LEU B O 1
ATOM 888 N N . GLN B 1 50 ? 10.483 45.284 4.617 1.00 25.20 48 GLN B N 1
ATOM 889 C CA A GLN B 1 50 ? 11.592 45.717 3.788 0.50 26.26 48 GLN B CA 1
ATOM 890 C CA B GLN B 1 50 ? 11.572 45.669 3.730 0.50 26.41 48 GLN B CA 1
ATOM 891 C C . GLN B 1 50 ? 11.129 46.838 2.855 1.00 27.10 48 GLN B C 1
ATOM 892 O O . GLN B 1 50 ? 11.877 47.831 2.669 1.00 28.76 48 GLN B O 1
ATOM 903 N N . ALA B 1 51 ? 9.909 46.721 2.329 1.00 27.75 49 ALA B N 1
ATOM 904 C CA . ALA B 1 51 ? 9.318 47.758 1.440 1.00 29.69 49 ALA B CA 1
ATOM 905 C C . ALA B 1 51 ? 9.019 49.051 2.214 1.00 30.39 49 ALA B C 1
ATOM 906 O O . ALA B 1 51 ? 9.276 50.164 1.716 1.00 32.47 49 ALA B O 1
ATOM 908 N N . ALA B 1 52 ? 8.489 48.916 3.428 1.00 30.46 50 ALA B N 1
ATOM 909 C CA . ALA B 1 52 ? 8.192 50.060 4.307 1.00 30.48 50 ALA B CA 1
ATOM 910 C C . ALA B 1 52 ? 9.453 50.792 4.833 1.00 31.04 50 ALA B C 1
ATOM 911 O O . ALA B 1 52 ? 9.385 51.986 5.185 1.00 32.47 50 ALA B O 1
ATOM 913 N N . ALA B 1 53 ? 10.580 50.092 4.919 0.80 30.37 51 ALA B N 1
ATOM 914 C CA . ALA B 1 53 ? 11.816 50.738 5.389 0.80 30.57 51 ALA B CA 1
ATOM 915 C C . ALA B 1 53 ? 12.476 51.512 4.244 0.80 31.53 51 ALA B C 1
ATOM 916 O O . ALA B 1 53 ? 12.550 51.024 3.106 0.80 33.10 51 ALA B O 1
ATOM 926 N N . HIS C 1 4 ? 22.821 59.208 9.386 1.00 24.41 2 HIS C N 1
ATOM 927 C CA . HIS C 1 4 ? 23.069 60.530 9.959 1.00 22.29 2 HIS C CA 1
ATOM 928 C C . HIS C 1 4 ? 24.572 60.783 9.929 1.00 19.02 2 HIS 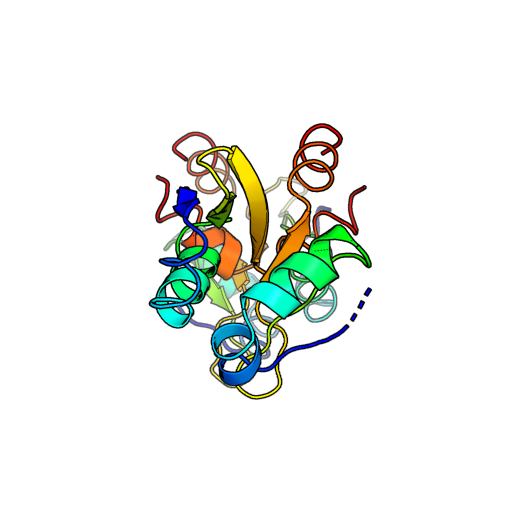C C 1
ATOM 929 O O . HIS C 1 4 ? 25.355 59.804 10.028 1.00 17.37 2 HIS C O 1
ATOM 936 N N .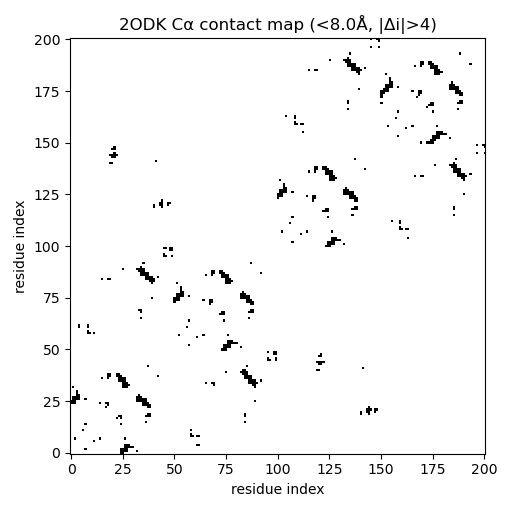 VAL C 1 5 ? 24.937 62.065 9.758 1.00 16.78 3 VAL C N 1
ATOM 937 C CA . VAL C 1 5 ? 26.344 62.507 9.591 1.00 13.57 3 VAL C CA 1
ATOM 938 C C . VAL C 1 5 ? 26.832 63.338 10.782 1.00 12.46 3 VAL C C 1
ATOM 939 O O . VAL C 1 5 ? 26.241 64.375 11.127 1.00 15.37 3 VAL C O 1
ATOM 943 N N . TRP C 1 6 ? 27.879 62.819 11.416 1.00 9.37 4 TRP C N 1
ATOM 944 C CA . TRP C 1 6 ? 28.422 63.404 12.639 1.00 9.42 4 TRP C CA 1
ATOM 945 C C . TRP C 1 6 ? 29.790 64.051 12.365 1.00 9.49 4 TRP C C 1
ATOM 946 O O . TRP C 1 6 ? 30.728 63.352 11.973 1.00 9.38 4 TRP C O 1
ATOM 957 N N . PRO C 1 7 ? 29.916 65.379 12.603 1.00 9.28 5 PRO C N 1
ATOM 958 C CA . PRO C 1 7 ? 31.258 65.941 12.551 1.00 10.24 5 PRO C CA 1
ATOM 959 C C . PRO C 1 7 ? 32.175 65.219 13.537 1.00 9.40 5 PRO C C 1
ATOM 960 O O . PRO C 1 7 ? 31.712 64.808 14.617 1.00 9.31 5 PRO C O 1
ATOM 964 N N . VAL C 1 8 ? 33.470 65.162 13.231 1.00 9.21 6 VAL C N 1
ATOM 965 C CA . VAL C 1 8 ? 34.402 64.408 14.060 1.00 9.67 6 VAL C CA 1
ATOM 966 C C . VAL C 1 8 ? 34.303 64.797 15.547 1.00 10.57 6 VAL C C 1
ATOM 967 O O . VAL C 1 8 ? 34.367 63.940 16.430 1.00 10.52 6 VAL C O 1
ATOM 971 N N . GLN C 1 9 ? 34.234 66.091 15.838 1.00 10.21 7 GLN C N 1
ATOM 972 C CA . GLN C 1 9 ? 34.225 66.476 17.250 1.00 11.36 7 GLN C CA 1
ATOM 973 C C . GLN C 1 9 ? 32.974 66.019 17.973 1.00 10.52 7 GLN C C 1
ATOM 974 O O . GLN C 1 9 ? 33.003 65.773 19.193 1.00 10.68 7 GLN C O 1
ATOM 980 N N . ASP C 1 10 ? 31.878 65.892 17.232 1.00 10.37 8 ASP C N 1
ATOM 981 C CA . ASP C 1 10 ? 30.630 65.441 17.852 1.00 9.87 8 ASP C CA 1
ATOM 982 C C . ASP C 1 10 ? 30.602 63.901 18.003 1.00 9.56 8 ASP C C 1
ATOM 983 O O . ASP C 1 10 ? 30.120 63.372 19.020 1.00 10.22 8 ASP C O 1
ATOM 988 N N . ALA C 1 11 ? 31.130 63.196 16.997 1.00 8.77 9 ALA C N 1
ATOM 989 C CA . ALA C 1 11 ? 31.259 61.740 17.134 1.00 9.37 9 ALA C CA 1
ATOM 990 C C . ALA C 1 11 ? 32.155 61.377 18.304 1.00 10.00 9 ALA C C 1
ATOM 991 O O . ALA C 1 11 ? 31.890 60.401 19.028 1.00 10.87 9 ALA C O 1
ATOM 993 N N . LYS C 1 12 ? 33.207 62.180 18.543 1.00 9.18 10 LYS C N 1
ATOM 994 C CA A LYS C 1 12 ? 34.063 61.941 19.713 0.60 9.10 10 LYS C CA 1
ATOM 995 C CA B LYS C 1 12 ? 34.059 61.944 19.714 0.40 9.40 10 LYS C CA 1
ATOM 996 C C . LYS C 1 12 ? 33.312 62.282 21.014 1.00 9.43 10 LYS C C 1
ATOM 997 O O . LYS C 1 12 ? 33.264 61.466 21.944 1.00 9.71 10 LYS C O 1
ATOM 1008 N N . ALA C 1 13 ? 32.756 63.504 21.108 1.00 9.29 11 ALA C N 1
ATOM 1009 C CA . ALA C 1 13 ? 32.158 63.921 22.379 1.00 9.61 11 ALA C CA 1
ATOM 1010 C C . ALA C 1 13 ? 30.990 63.024 22.755 1.00 10.01 11 ALA C C 1
ATOM 1011 O O . ALA C 1 13 ? 30.695 62.846 23.949 1.00 11.44 11 ALA C O 1
ATOM 1013 N N . ARG C 1 14 ? 30.263 62.530 21.764 1.00 8.93 12 ARG C N 1
ATOM 1014 C CA . ARG C 1 14 ? 29.039 61.733 21.976 1.00 8.98 12 ARG C CA 1
ATOM 1015 C C . ARG C 1 14 ? 29.270 60.319 21.418 1.00 7.51 12 ARG C C 1
ATOM 1016 O O . ARG C 1 14 ? 28.338 59.709 20.881 1.00 8.80 12 ARG C O 1
ATOM 1024 N N . PHE C 1 15 ? 30.490 59.794 21.596 1.00 7.67 13 PHE C N 1
ATOM 1025 C CA . PHE C 1 15 ? 30.805 58.517 20.966 1.00 7.57 13 PHE C CA 1
ATOM 1026 C C . PHE C 1 15 ? 29.867 57.401 21.419 1.00 7.21 13 PHE C C 1
ATOM 1027 O O . PHE C 1 15 ? 29.451 56.575 20.596 1.00 7.77 13 PHE C O 1
ATOM 1035 N N . SER C 1 16 ? 29.513 57.376 22.714 1.00 7.31 14 SER C N 1
ATOM 1036 C CA . SER C 1 16 ? 28.628 56.279 23.115 1.00 7.67 14 SER C CA 1
ATOM 1037 C C . SER C 1 16 ? 27.263 56.352 22.443 1.00 7.69 14 SER C C 1
ATOM 1038 O O . SER C 1 16 ? 26.671 55.306 22.129 1.00 8.81 14 SER C O 1
ATOM 1041 N N . GLU C 1 17 ? 26.778 57.570 22.191 1.00 7.86 15 GLU C N 1
ATOM 1042 C CA . GLU C 1 17 ? 25.486 57.757 21.505 1.00 8.84 15 GLU C CA 1
ATOM 1043 C C . GLU C 1 17 ? 25.631 57.405 20.020 1.00 8.00 15 GLU C C 1
ATOM 1044 O O . GLU C 1 17 ? 24.736 56.812 19.412 1.00 9.63 15 GLU C O 1
ATOM 1050 N N . PHE C 1 18 ? 26.768 57.778 19.432 1.00 7.93 16 PHE C N 1
ATOM 1051 C CA . PHE C 1 18 ? 27.087 57.431 18.026 1.00 8.30 16 PHE C CA 1
ATOM 1052 C C . PHE C 1 18 ? 27.077 55.916 17.840 1.00 8.33 16 PHE C C 1
ATOM 1053 O O . PHE C 1 18 ? 26.465 55.381 16.889 1.00 8.12 16 PHE C O 1
ATOM 1061 N N . LEU C 1 19 ? 27.673 55.201 18.798 1.00 7.29 17 LEU C N 1
ATOM 1062 C CA . LEU C 1 19 ? 27.683 53.757 18.738 1.00 7.78 17 LEU C CA 1
ATOM 1063 C C . LEU C 1 19 ? 26.290 53.148 18.952 1.00 7.78 17 LEU C C 1
ATOM 1064 O O . LEU C 1 19 ? 25.863 52.230 18.226 1.00 7.79 17 LEU C O 1
ATOM 1069 N N . ASP C 1 20 ? 25.541 53.636 19.951 1.00 8.29 18 ASP C N 1
ATOM 1070 C CA . ASP C 1 20 ? 24.181 53.119 20.106 1.00 7.56 18 ASP C CA 1
ATOM 1071 C C . ASP C 1 20 ? 23.298 53.444 18.897 1.00 7.94 18 ASP C C 1
ATOM 1072 O O . ASP C 1 20 ? 22.414 52.645 18.548 1.00 9.26 18 ASP C O 1
ATOM 1077 N N . ALA C 1 21 ? 23.489 54.600 18.269 1.00 8.14 19 ALA C N 1
ATOM 1078 C CA . ALA C 1 21 ? 22.703 54.945 17.080 1.00 8.26 19 ALA C CA 1
ATOM 1079 C C . ALA C 1 21 ? 23.042 53.973 15.941 1.00 8.03 19 ALA C C 1
ATOM 1080 O O . ALA C 1 21 ? 22.153 53.531 15.189 1.00 8.66 19 ALA C O 1
ATOM 1082 N N . CYS C 1 22 ? 24.327 53.654 15.795 1.00 8.31 20 CYS C N 1
ATOM 1083 C CA . CYS C 1 22 ? 24.734 52.694 14.785 1.00 9.35 20 CYS C CA 1
ATOM 1084 C C . CYS C 1 22 ? 23.957 51.370 14.970 1.00 9.14 20 CYS C C 1
ATOM 1085 O O . CYS C 1 22 ? 23.428 50.786 14.021 1.00 10.29 20 CYS C O 1
ATOM 1088 N N . ILE C 1 23 ? 23.868 50.908 16.213 1.00 8.33 21 ILE C N 1
ATOM 1089 C CA . ILE C 1 23 ? 23.291 49.593 16.437 1.00 8.58 21 ILE C CA 1
ATOM 1090 C C . ILE C 1 23 ? 21.761 49.597 16.422 1.00 9.34 21 ILE C C 1
ATOM 1091 O O . ILE C 1 23 ? 21.126 48.609 15.952 1.00 11.79 21 ILE C O 1
ATOM 1096 N N . THR C 1 24 ? 21.147 50.685 16.928 1.00 8.32 22 THR C N 1
ATOM 1097 C CA . THR C 1 24 ? 19.688 50.712 17.005 1.00 8.29 22 THR C CA 1
ATOM 1098 C C . THR C 1 24 ? 19.016 51.335 15.775 1.00 9.72 22 THR C C 1
ATOM 1099 O O . THR C 1 24 ? 17.824 51.102 15.557 1.00 10.24 22 THR C O 1
ATOM 1103 N N . GLU C 1 25 ? 19.765 52.109 14.980 1.00 9.38 23 GLU C N 1
ATOM 1104 C CA A GLU C 1 25 ? 19.151 52.782 13.824 0.70 10.04 23 GLU C CA 1
ATOM 1105 C CA B GLU C 1 25 ? 19.199 52.831 13.848 0.30 10.18 23 GLU C CA 1
ATOM 1106 C C . GLU C 1 25 ? 19.836 52.370 12.537 1.00 10.19 23 GLU C C 1
ATOM 1107 O O . GLU C 1 25 ? 19.142 52.077 11.554 1.00 11.84 23 GLU C O 1
ATOM 1118 N N . GLY C 1 26 ? 21.166 52.316 12.514 1.00 9.96 24 GLY C N 1
ATOM 1119 C CA . GLY C 1 26 ? 21.862 51.924 11.273 1.00 10.02 24 GLY C CA 1
ATOM 1120 C C . GLY C 1 26 ? 23.168 52.674 11.143 1.00 9.50 24 GLY C C 1
ATOM 1121 O O . GLY C 1 26 ? 23.485 53.531 11.972 1.00 8.82 24 GLY C O 1
ATOM 1122 N N . PRO C 1 27 ? 23.934 52.361 10.094 1.00 8.17 25 PRO C N 1
ATOM 1123 C CA . PRO C 1 27 ? 25.267 52.956 9.929 1.00 8.92 25 PRO C CA 1
ATOM 1124 C C . PRO C 1 27 ? 25.247 54.479 10.125 1.00 8.38 25 PRO C C 1
ATOM 1125 O O . PRO C 1 27 ? 24.350 55.184 9.596 1.00 9.49 25 PRO C O 1
ATOM 1129 N N . GLN C 1 28 ? 26.260 54.978 10.847 1.00 8.11 26 GLN C N 1
ATOM 1130 C CA . GLN C 1 28 ? 26.390 56.406 11.133 1.00 7.31 26 GLN C CA 1
ATOM 1131 C C . GLN C 1 28 ? 27.666 56.925 10.506 1.00 7.27 26 GLN C C 1
ATOM 1132 O O . GLN C 1 28 ? 28.722 56.331 10.749 1.00 8.39 26 GLN C O 1
ATOM 1138 N N . ILE C 1 29 ? 27.552 58.007 9.740 1.00 7.90 27 ILE C N 1
ATOM 1139 C CA . ILE C 1 29 ? 28.762 58.519 9.056 1.00 8.36 27 ILE C CA 1
ATOM 1140 C C . ILE C 1 29 ? 29.468 59.561 9.923 1.00 8.37 27 ILE C C 1
ATOM 1141 O O . ILE C 1 29 ? 28.761 60.335 10.641 1.00 8.87 27 ILE C O 1
ATOM 1146 N N . VAL C 1 30 ? 30.815 59.607 9.823 1.00 8.07 28 VAL C N 1
ATOM 1147 C CA . VAL C 1 30 ? 31.547 60.698 10.488 1.00 8.81 28 VAL C CA 1
ATOM 1148 C C . VAL C 1 30 ? 32.195 61.531 9.396 1.00 8.09 28 VAL C C 1
ATOM 1149 O O . VAL C 1 30 ? 32.646 60.982 8.406 1.00 8.55 28 VAL C O 1
ATOM 1153 N N . SER C 1 31 ? 32.134 62.860 9.575 1.00 8.01 29 SER C N 1
ATOM 1154 C CA . SER C 1 31 ? 32.694 63.781 8.579 1.00 8.55 29 SER C CA 1
ATOM 1155 C C . SER C 1 31 ? 33.835 64.609 9.144 1.00 8.67 29 SER C C 1
ATOM 1156 O O . SER C 1 31 ? 33.970 64.769 10.357 1.00 9.58 29 SER C O 1
ATOM 1159 N N . ARG C 1 32 ? 34.674 65.105 8.231 1.00 9.50 30 ARG C N 1
ATOM 1160 C CA . ARG C 1 32 ? 35.649 66.119 8.547 1.00 9.33 30 ARG C CA 1
ATOM 1161 C C . ARG C 1 32 ? 35.492 67.215 7.498 1.00 10.44 30 ARG C C 1
ATOM 1162 O O . ARG C 1 32 ? 35.304 66.904 6.329 1.00 11.59 30 ARG C O 1
ATOM 1170 N N . ARG C 1 33 ? 35.577 68.490 7.908 1.00 11.98 31 ARG C N 1
ATOM 1171 C CA . ARG C 1 33 ? 35.359 69.612 6.978 1.00 12.76 31 ARG C CA 1
ATOM 1172 C C . ARG C 1 33 ? 34.024 69.458 6.224 1.00 12.96 31 ARG C C 1
ATOM 1173 O O . ARG C 1 33 ? 33.897 69.938 5.070 1.00 14.77 31 ARG C O 1
ATOM 1181 N N . GLY C 1 34 ? 33.038 68.830 6.844 1.00 11.97 32 GLY C N 1
ATOM 1182 C CA . GLY C 1 34 ? 31.728 68.686 6.211 1.00 13.25 32 GLY C CA 1
ATOM 1183 C C . GLY C 1 34 ? 31.682 67.633 5.121 1.00 13.72 32 GLY C C 1
ATOM 1184 O O . GLY C 1 34 ? 30.646 67.512 4.456 1.00 15.60 32 GLY C O 1
ATOM 1185 N N . ALA C 1 35 ? 32.763 66.864 4.952 1.00 11.39 33 ALA C N 1
ATOM 1186 C CA . ALA C 1 35 ? 32.835 65.785 3.927 1.00 10.89 33 ALA C CA 1
ATOM 1187 C C . ALA C 1 35 ? 32.867 64.420 4.617 1.00 10.31 33 ALA C C 1
ATOM 1188 O O . ALA C 1 35 ? 33.567 64.226 5.629 1.00 10.71 33 ALA C O 1
ATOM 1190 N N . GLU C 1 36 ? 32.137 63.467 4.042 1.00 9.46 34 GLU C N 1
ATOM 1191 C CA . GLU C 1 36 ? 32.100 62.121 4.628 1.00 8.96 34 GLU C CA 1
ATOM 1192 C C . GLU C 1 36 ? 33.484 61.488 4.648 1.00 9.52 34 GLU C C 1
ATOM 1193 O O . GLU C 1 36 ? 34.190 61.559 3.636 1.00 11.31 34 GLU C O 1
ATOM 1199 N N . GLU C 1 37 ? 33.805 60.804 5.759 1.00 9.03 35 GLU C N 1
ATOM 1200 C CA . GLU C 1 37 ? 35.131 60.208 5.926 1.00 9.42 35 GLU C CA 1
ATOM 1201 C C . GLU C 1 37 ? 35.037 58.692 6.171 1.00 8.64 35 GLU C C 1
ATOM 1202 O O . GLU C 1 37 ? 35.827 57.915 5.642 1.00 9.18 35 GLU C O 1
ATOM 1208 N N . ALA C 1 38 ? 34.135 58.309 7.080 1.00 8.20 36 ALA C N 1
ATOM 1209 C CA . ALA C 1 38 ? 34.050 56.910 7.488 1.00 7.92 36 ALA C CA 1
ATOM 1210 C C . ALA C 1 38 ? 32.655 56.638 8.015 1.00 7.88 36 ALA C C 1
ATOM 1211 O O . ALA C 1 38 ? 31.855 57.573 8.149 1.00 8.53 36 ALA C O 1
ATOM 1213 N N . VAL C 1 39 ? 32.345 55.363 8.215 1.00 7.78 37 VAL C N 1
ATOM 1214 C CA . VAL C 1 39 ? 30.971 55.031 8.653 1.00 8.45 37 VAL C CA 1
ATOM 1215 C C . VAL C 1 39 ? 31.095 53.938 9.688 1.00 7.54 37 VAL C C 1
ATOM 1216 O O . VAL C 1 39 ? 31.900 52.985 9.554 1.00 7.74 37 VAL C O 1
ATOM 1220 N N . LEU C 1 40 ? 30.332 54.096 10.785 1.00 7.04 38 LEU C N 1
ATOM 1221 C CA . LEU C 1 40 ? 30.328 53.072 11.832 1.00 7.33 38 LEU C CA 1
ATOM 1222 C C . LEU C 1 40 ? 29.157 52.115 11.524 1.00 7.50 38 LEU C C 1
ATOM 1223 O O . LEU C 1 40 ? 28.025 52.565 11.417 1.00 8.01 38 LEU C O 1
ATOM 1228 N N . VAL C 1 41 ? 29.495 50.822 11.370 1.00 7.08 39 VAL C N 1
ATOM 1229 C CA . VAL C 1 41 ? 28.536 49.834 10.881 1.00 7.83 39 VAL C CA 1
ATOM 1230 C C . VAL C 1 41 ? 28.378 48.770 11.976 1.00 8.06 39 VAL C C 1
ATOM 1231 O O . VAL C 1 41 ? 29.373 48.329 12.570 1.00 8.02 39 VAL C O 1
ATOM 1235 N N . PRO C 1 42 ? 27.130 48.322 12.204 1.00 8.49 40 PRO C N 1
ATOM 1236 C CA . PRO C 1 42 ? 26.981 47.288 13.244 1.00 7.92 40 PRO C CA 1
ATOM 1237 C C . PRO C 1 42 ? 27.790 46.052 12.852 1.00 8.44 40 PRO C C 1
ATOM 1238 O O . PRO C 1 42 ? 27.867 45.720 11.651 1.00 8.62 40 PRO C O 1
ATOM 1242 N N . ILE C 1 43 ? 28.381 45.340 13.822 1.00 8.18 41 ILE C N 1
ATOM 1243 C CA . ILE C 1 43 ? 29.392 44.338 13.441 1.00 9.52 41 ILE C CA 1
ATOM 1244 C C . ILE C 1 43 ? 28.767 43.166 12.648 1.00 9.12 41 ILE C C 1
ATOM 1245 O O . ILE C 1 43 ? 29.396 42.674 11.705 1.00 10.18 41 ILE C O 1
ATOM 1250 N N . GLY C 1 44 ? 27.543 42.753 12.999 1.00 9.52 42 GLY C N 1
ATOM 1251 C CA . GLY C 1 44 ? 26.968 41.593 12.284 1.00 9.73 42 GLY C CA 1
ATOM 1252 C C . GLY C 1 44 ? 26.669 42.010 10.865 1.00 10.40 42 GLY C C 1
ATOM 1253 O O . GLY C 1 44 ? 26.922 41.242 9.913 1.00 11.51 42 GLY C O 1
ATOM 1254 N N . GLU C 1 45 ? 26.130 43.210 10.680 1.00 9.82 43 GLU C N 1
ATOM 1255 C CA A GLU C 1 45 ? 25.821 43.683 9.339 0.70 11.35 43 GLU C CA 1
ATOM 1256 C CA B GLU C 1 45 ? 25.827 43.668 9.328 0.30 11.16 43 GLU C CA 1
ATOM 1257 C C . GLU C 1 45 ? 27.078 43.709 8.489 1.00 10.80 43 GLU C C 1
ATOM 1258 O O . GLU C 1 45 ? 27.052 43.295 7.304 1.00 12.26 43 GLU C O 1
ATOM 1269 N N . TRP C 1 46 ? 28.164 44.214 9.080 1.00 10.13 44 TRP C N 1
ATOM 1270 C CA . TRP C 1 46 ? 29.438 44.241 8.336 1.00 11.65 44 TRP C CA 1
ATOM 1271 C C . TRP C 1 46 ? 29.893 42.840 7.966 1.00 12.41 44 TRP C C 1
ATOM 1272 O O . TRP C 1 46 ? 30.272 42.589 6.798 1.00 13.33 44 TRP C O 1
ATOM 1283 N N . ARG C 1 47 ? 29.915 41.932 8.936 1.00 12.63 45 ARG C N 1
ATOM 1284 C CA . ARG C 1 47 ? 30.418 40.576 8.646 1.00 13.97 45 ARG C CA 1
ATOM 1285 C C . ARG C 1 47 ? 29.552 39.897 7.597 1.00 14.29 45 ARG C C 1
ATOM 1286 O O . ARG C 1 47 ? 30.080 39.181 6.711 1.00 15.71 45 ARG C O 1
ATOM 1294 N N . ARG C 1 48 ? 28.241 40.125 7.664 1.00 13.85 46 ARG C N 1
ATOM 1295 C CA . ARG C 1 48 ? 27.328 39.475 6.694 1.00 14.97 46 ARG C CA 1
ATOM 1296 C C . ARG C 1 48 ? 27.522 40.074 5.306 1.00 16.69 46 ARG C C 1
ATOM 1297 O O . ARG C 1 48 ? 27.455 39.348 4.286 1.00 18.73 46 ARG C O 1
ATOM 1305 N N A LEU C 1 49 ? 27.754 41.367 5.204 0.50 17.02 47 LEU C N 1
ATOM 1306 N N B LEU C 1 49 ? 27.776 41.386 5.254 0.50 17.80 47 LEU C N 1
ATOM 1307 C CA A LEU C 1 49 ? 28.054 41.928 3.882 0.50 19.07 47 LEU C CA 1
ATOM 1308 C CA B LEU C 1 49 ? 28.119 42.119 4.005 0.50 19.71 47 LEU C CA 1
ATOM 1309 C C A LEU C 1 49 ? 29.359 41.344 3.353 0.50 19.65 47 LEU C C 1
ATOM 1310 C C B LEU C 1 49 ? 29.388 41.577 3.375 0.50 19.97 47 LEU C C 1
ATOM 1311 O O A LEU C 1 49 ? 29.433 40.952 2.174 0.50 19.43 47 LEU C O 1
ATOM 1312 O O B LEU C 1 49 ? 29.462 41.482 2.131 0.50 20.24 47 LEU C O 1
ATOM 1321 N N . GLN C 1 50 ? 30.372 41.208 4.205 1.00 20.73 48 GLN C N 1
ATOM 1322 C CA A GLN C 1 50 ? 31.674 40.658 3.753 0.70 23.34 48 GLN C CA 1
ATOM 1323 C CA B GLN C 1 50 ? 31.644 40.662 3.714 0.30 23.30 48 GLN C CA 1
ATOM 1324 C C . GLN C 1 50 ? 31.464 39.218 3.258 1.00 24.46 48 GLN C C 1
ATOM 1325 O O . GLN C 1 50 ? 32.045 38.803 2.218 1.00 26.42 48 GLN C O 1
ATOM 1336 N N . ALA C 1 51 ? 30.666 38.445 4.001 1.00 25.26 49 ALA C N 1
ATOM 1337 C CA . ALA C 1 51 ? 30.395 37.032 3.623 1.00 27.41 49 ALA C CA 1
ATOM 1338 C C . ALA C 1 51 ? 29.740 36.944 2.261 1.00 28.93 49 ALA C C 1
ATOM 1339 O O . ALA C 1 51 ? 30.026 35.999 1.493 1.00 30.94 49 ALA C O 1
ATOM 1341 N N . ALA C 1 52 ? 28.894 37.907 1.926 1.00 29.40 50 ALA C N 1
ATOM 1342 C CA . ALA C 1 52 ? 28.180 37.907 0.651 1.00 31.23 50 ALA C CA 1
ATOM 1343 C C . ALA C 1 52 ? 29.122 38.288 -0.485 1.00 32.23 50 ALA C C 1
ATOM 1344 O O . ALA C 1 52 ? 29.121 37.639 -1.548 1.00 33.89 50 ALA C O 1
ATOM 1346 N N . ALA C 1 53 ? 29.907 39.347 -0.283 1.00 33.02 51 ALA C N 1
ATOM 1347 C CA . ALA C 1 53 ? 30.746 39.897 -1.349 1.00 33.74 51 ALA C CA 1
ATOM 1348 C C . ALA C 1 53 ? 32.131 39.290 -1.294 1.00 34.56 51 ALA C C 1
ATOM 1349 O O . ALA C 1 53 ? 32.826 39.191 -2.336 1.00 36.78 51 ALA C O 1
ATOM 1351 N N . HIS D 1 2 ? 41.809 46.634 9.425 0.60 22.88 0 HIS D N 1
ATOM 1352 C CA . HIS D 1 2 ? 43.094 46.039 9.911 0.60 25.61 0 HIS D CA 1
ATOM 1353 C C . HIS D 1 2 ? 42.625 45.356 11.173 0.60 25.88 0 HIS D C 1
ATOM 1354 O O . HIS D 1 2 ? 43.279 44.452 11.728 0.6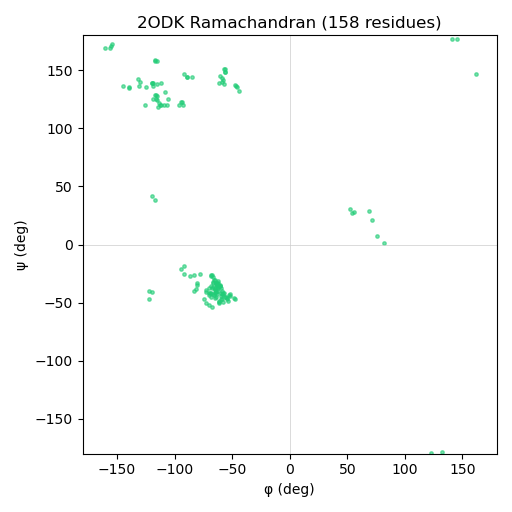0 27.43 0 HIS D O 1
ATOM 1369 N N . HIS D 1 4 ? 42.074 45.755 14.216 1.00 22.47 2 HIS D N 1
ATOM 1370 C CA . HIS D 1 4 ? 42.323 46.055 15.633 1.00 19.96 2 HIS D CA 1
ATOM 1371 C C . HIS D 1 4 ? 40.999 46.352 16.324 1.00 17.33 2 HIS D C 1
ATOM 1372 O O . HIS D 1 4 ? 40.093 46.906 15.665 1.00 15.91 2 HIS D O 1
ATOM 1379 N N . VAL D 1 5 ? 40.915 45.983 17.604 1.00 15.49 3 VAL D N 1
ATOM 1380 C CA . VAL D 1 5 ? 39.705 46.102 18.412 1.00 12.23 3 VAL D CA 1
ATOM 1381 C C . VAL D 1 5 ? 39.919 47.095 19.544 1.00 11.44 3 VAL D C 1
ATOM 1382 O O . VAL D 1 5 ? 40.829 46.948 20.381 1.00 14.40 3 VAL D O 1
ATOM 1386 N N . TRP D 1 6 ? 39.032 48.090 19.567 1.00 8.99 4 TRP D N 1
ATOM 1387 C CA . TRP D 1 6 ? 39.141 49.177 20.539 1.00 8.74 4 TRP D CA 1
ATOM 1388 C C . TRP D 1 6 ? 37.951 49.101 21.512 1.00 7.93 4 TRP D C 1
ATOM 1389 O O . TRP D 1 6 ? 36.806 49.245 21.086 1.00 8.18 4 TRP D O 1
ATOM 1400 N N . PRO D 1 7 ? 38.211 48.978 22.815 1.00 8.32 5 PRO D N 1
ATOM 1401 C CA . PRO D 1 7 ? 37.115 49.163 23.774 1.00 7.83 5 PRO D CA 1
ATOM 1402 C C . PRO D 1 7 ? 36.461 50.532 23.582 1.00 7.48 5 PRO D C 1
ATOM 1403 O O . PRO D 1 7 ? 37.176 51.517 23.254 1.00 8.29 5 PRO D O 1
ATOM 1407 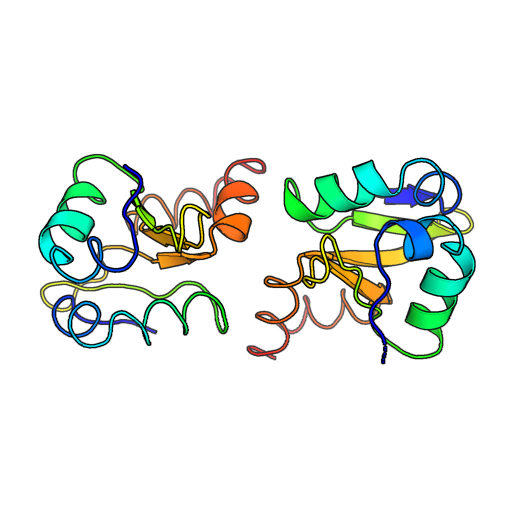N N . VAL D 1 8 ? 35.176 50.636 23.894 1.00 7.68 6 VAL D N 1
ATOM 1408 C CA . VAL D 1 8 ? 34.468 51.887 23.664 1.00 7.40 6 VAL D CA 1
ATOM 1409 C C . VAL D 1 8 ? 35.158 53.104 24.267 1.00 8.67 6 VAL D C 1
ATOM 1410 O O . VAL D 1 8 ? 35.206 54.154 23.638 1.00 8.69 6 VAL D O 1
ATOM 1414 N N . GLN D 1 9 ? 35.668 52.969 25.488 1.00 8.24 7 GLN D N 1
ATOM 1415 C CA . GLN D 1 9 ? 36.263 54.129 26.122 1.00 9.29 7 GLN D CA 1
ATOM 1416 C C . GLN D 1 9 ? 37.543 54.571 25.446 1.00 9.30 7 GLN D C 1
ATOM 1417 O O . GLN D 1 9 ? 37.912 55.758 25.510 1.00 10.01 7 GLN D O 1
ATOM 1423 N N . ASP D 1 10 ? 38.222 53.634 24.805 1.00 9.00 8 ASP D N 1
ATOM 1424 C CA . ASP D 1 10 ? 39.469 53.965 24.141 1.00 9.52 8 ASP D CA 1
ATOM 1425 C C . ASP D 1 10 ? 39.205 54.553 22.757 1.00 9.76 8 ASP D C 1
ATOM 1426 O O . ASP D 1 10 ? 39.869 55.506 22.332 1.00 10.21 8 ASP D O 1
ATOM 1431 N N . ALA D 1 11 ? 38.237 53.989 22.048 1.00 8.36 9 ALA D N 1
ATOM 1432 C CA . ALA D 1 11 ? 37.830 54.577 20.758 1.00 8.02 9 ALA D CA 1
ATOM 1433 C C . ALA D 1 11 ? 37.320 56.020 20.966 1.00 8.83 9 ALA D C 1
ATOM 1434 O O . ALA D 1 11 ? 37.561 56.919 20.116 1.00 11.00 9 ALA D O 1
ATOM 1436 N N . LYS D 1 12 ? 36.641 56.266 22.097 1.00 7.71 10 LYS D N 1
ATOM 1437 C CA . LYS D 1 12 ? 36.217 57.646 22.376 1.00 7.46 10 LYS D CA 1
ATOM 1438 C C . LYS D 1 12 ? 37.427 58.543 22.724 1.00 9.07 10 LYS D C 1
ATOM 1439 O O . LYS D 1 12 ? 37.595 59.633 22.141 1.00 9.62 10 LYS D O 1
ATOM 1445 N N . ALA D 1 13 ? 38.263 58.115 23.678 1.00 8.61 11 ALA D N 1
ATOM 1446 C CA . ALA D 1 13 ? 39.360 58.981 24.123 1.00 8.80 11 ALA D CA 1
ATOM 1447 C C . ALA D 1 13 ? 40.329 59.263 22.991 1.00 9.97 11 ALA D C 1
ATOM 1448 O O . ALA D 1 13 ? 40.957 60.321 22.983 1.00 12.12 11 ALA D O 1
ATOM 1450 N N . ARG D 1 14 ? 40.487 58.316 22.071 1.00 9.88 12 ARG D N 1
ATOM 1451 C CA . ARG D 1 14 ? 41.471 58.429 20.982 1.00 10.06 12 ARG D CA 1
ATOM 1452 C C . ARG D 1 14 ? 40.704 58.387 19.649 1.00 8.79 12 ARG D C 1
ATOM 1453 O O . ARG D 1 14 ? 41.195 57.838 18.657 1.00 9.12 12 ARG D O 1
ATOM 1461 N N . PHE D 1 15 ? 39.560 59.082 19.590 1.00 8.49 13 PHE D N 1
ATOM 1462 C CA . PHE D 1 15 ? 38.700 58.968 18.417 1.00 8.30 13 PHE D CA 1
ATOM 1463 C C . PHE D 1 15 ? 39.434 59.401 17.138 1.00 8.78 13 PHE D C 1
ATOM 1464 O O . PHE D 1 15 ? 39.265 58.741 16.101 1.00 8.65 13 PHE D O 1
ATOM 1472 N N . SER D 1 16 ? 40.177 60.514 17.186 1.00 8.58 14 SER D N 1
ATOM 1473 C CA . SER D 1 16 ? 40.831 60.918 15.939 1.00 8.84 14 SER D CA 1
ATOM 1474 C C . SER D 1 16 ? 41.844 59.876 15.456 1.00 9.24 14 SER D C 1
ATOM 1475 O O . SER D 1 16 ? 42.024 59.695 14.238 1.00 10.25 14 SER D O 1
ATOM 1478 N N . GLU D 1 17 ? 42.528 59.204 16.394 1.00 9.85 15 GLU D N 1
ATOM 1479 C CA . GLU D 1 17 ? 43.470 58.119 16.054 1.00 10.52 15 GLU D CA 1
ATOM 1480 C C . GLU D 1 17 ? 42.741 56.914 15.467 1.00 9.45 15 GLU D C 1
ATOM 1481 O O . GLU D 1 17 ? 43.197 56.312 14.483 1.00 10.81 15 GLU D O 1
ATOM 1487 N N . PHE D 1 18 ? 41.615 56.587 16.087 1.00 8.60 16 PHE D N 1
ATOM 1488 C CA . PHE D 1 18 ? 40.774 55.487 15.620 1.00 8.26 16 PHE D CA 1
ATOM 1489 C C . PHE D 1 18 ? 40.328 55.762 14.184 1.00 8.25 16 PHE D C 1
ATOM 1490 O O . PHE D 1 18 ? 40.351 54.874 13.317 1.00 8.68 16 PHE D O 1
ATOM 1498 N N . LEU D 1 19 ? 39.866 56.991 13.942 1.00 7.77 17 LEU D N 1
ATOM 1499 C CA . LEU D 1 19 ? 39.429 57.382 12.585 1.00 8.18 17 LEU D CA 1
ATOM 1500 C C . LEU D 1 19 ? 40.608 57.358 11.590 1.00 8.20 17 LEU D C 1
ATOM 1501 O O . LEU D 1 19 ? 40.456 56.838 10.474 1.00 9.00 17 LEU D O 1
ATOM 1506 N N . ASP D 1 20 ? 41.764 57.901 11.955 1.00 8.69 18 ASP D N 1
ATOM 1507 C CA . ASP D 1 20 ? 42.873 57.828 10.996 1.00 8.99 18 ASP D CA 1
ATOM 1508 C C . ASP D 1 20 ? 43.340 56.388 10.784 1.00 8.85 18 ASP D C 1
ATOM 1509 O O . ASP D 1 20 ? 43.804 56.061 9.678 1.00 10.90 18 ASP D O 1
ATOM 1514 N N . ALA D 1 21 ? 43.272 55.521 11.808 1.00 9.13 19 ALA D N 1
ATOM 1515 C CA . ALA D 1 21 ? 43.664 54.121 11.633 1.00 8.96 19 ALA D CA 1
ATOM 1516 C C . ALA D 1 21 ? 42.714 53.453 10.643 1.00 8.97 19 ALA D C 1
ATOM 1517 O O . ALA D 1 21 ? 43.134 52.687 9.775 1.00 9.39 19 ALA D O 1
ATOM 1519 N N . CYS D 1 22 ? 41.413 53.759 10.739 1.00 8.55 20 CYS D N 1
ATOM 1520 C CA . CYS D 1 22 ? 40.441 53.235 9.769 1.00 8.61 20 CYS D CA 1
ATOM 1521 C C . CYS D 1 22 ? 40.869 53.584 8.339 1.00 8.82 20 CYS D C 1
ATOM 1522 O O . CYS D 1 22 ? 40.861 52.740 7.445 1.00 9.79 20 CYS D O 1
ATOM 1525 N N . ILE D 1 23 ? 41.265 54.845 8.136 1.00 9.22 21 ILE D N 1
ATOM 1526 C CA . ILE D 1 23 ? 41.511 55.310 6.768 1.00 9.92 21 ILE D CA 1
ATOM 1527 C C . ILE D 1 23 ? 42.880 54.884 6.245 1.00 10.96 21 ILE D C 1
ATOM 1528 O O . ILE D 1 23 ? 43.046 54.666 5.039 1.00 12.49 21 ILE D O 1
ATOM 1533 N N . THR D 1 24 ? 43.861 54.819 7.142 1.00 10.56 22 THR D N 1
ATOM 1534 C CA . THR D 1 24 ? 45.218 54.491 6.687 1.00 10.34 22 THR D CA 1
ATOM 1535 C C . THR D 1 24 ? 45.554 52.994 6.788 1.00 10.94 22 THR D C 1
ATOM 1536 O O . THR D 1 24 ? 46.490 52.554 6.087 1.00 12.47 22 THR D O 1
ATOM 1540 N N . GLU D 1 25 ? 44.821 52.235 7.639 1.00 11.03 23 GLU D N 1
ATOM 1541 C CA A GLU D 1 25 ? 45.115 50.837 7.834 0.70 12.63 23 GLU D CA 1
ATOM 1542 C CA B GLU D 1 25 ? 45.100 50.816 7.860 0.30 12.08 23 GLU D CA 1
ATOM 1543 C C . GLU D 1 25 ? 43.954 49.913 7.417 1.00 12.00 23 GLU D C 1
ATOM 1544 O O . GLU D 1 25 ? 44.164 48.867 6.797 1.00 14.92 23 GLU D O 1
ATOM 1555 N N . GLY D 1 26 ? 42.728 50.296 7.745 1.00 11.21 24 GLY D N 1
ATOM 1556 C CA . GLY D 1 26 ? 41.576 49.471 7.423 1.00 11.03 24 GLY D CA 1
ATOM 1557 C C . GLY D 1 26 ? 40.549 49.488 8.547 1.00 9.79 24 GLY D C 1
ATOM 1558 O O . GLY D 1 26 ? 40.762 50.103 9.597 1.00 10.03 24 GLY D O 1
ATOM 1559 N N . PRO D 1 27 ? 39.419 48.815 8.318 1.00 9.40 25 PRO D N 1
ATOM 1560 C CA . PRO D 1 27 ? 38.345 48.800 9.320 1.00 9.34 25 PRO D CA 1
ATOM 1561 C C . PRO D 1 27 ? 38.833 48.550 10.732 1.00 9.33 25 PRO D C 1
ATOM 1562 O O . PRO D 1 27 ? 39.669 47.657 10.974 1.00 10.51 25 PRO D O 1
ATOM 1566 N N . GLN D 1 28 ? 38.300 49.346 11.657 1.00 8.47 26 GLN D N 1
ATOM 1567 C CA . GLN D 1 28 ? 38.668 49.220 13.084 1.00 7.87 26 GLN D CA 1
ATOM 1568 C C . GLN D 1 28 ? 37.431 48.817 13.884 1.00 7.68 26 GLN D C 1
ATOM 1569 O O . GLN D 1 28 ? 36.370 49.465 13.759 1.00 8.61 26 GLN D O 1
ATOM 1575 N N . ILE D 1 29 ? 37.546 47.771 14.677 1.00 8.17 27 ILE D N 1
ATOM 1576 C CA . ILE D 1 29 ? 36.362 47.297 15.444 1.00 8.70 27 ILE D CA 1
ATOM 1577 C C . ILE D 1 29 ? 36.283 47.993 16.797 1.00 9.03 27 ILE D C 1
ATOM 1578 O O . ILE D 1 29 ? 37.344 48.334 17.375 1.00 9.37 27 ILE D O 1
ATOM 1583 N N . VAL D 1 30 ? 35.065 48.279 17.263 1.00 8.27 28 VAL D N 1
ATOM 1584 C CA A VAL D 1 30 ? 34.928 48.791 18.630 0.50 7.46 28 VAL D CA 1
ATOM 1585 C CA B VAL D 1 30 ? 34.854 48.808 18.613 0.50 8.55 28 VAL D CA 1
ATOM 1586 C C . VAL D 1 30 ? 34.151 47.726 19.412 1.00 8.16 28 VAL D C 1
ATOM 1587 O O . VAL D 1 30 ? 33.229 47.103 18.884 1.00 8.33 28 VAL D O 1
ATOM 1594 N N . SER D 1 31 ? 34.575 47.517 20.659 1.00 7.84 29 SER D N 1
ATOM 1595 C CA . SER D 1 31 ? 33.940 46.530 21.533 1.00 7.52 29 SER D CA 1
ATOM 1596 C C . SER D 1 31 ? 33.305 47.212 22.760 1.00 6.77 29 SER D C 1
ATOM 1597 O O . SER D 1 31 ? 33.669 48.325 23.145 1.00 8.03 29 SER D O 1
ATOM 1600 N N . ARG D 1 32 ? 32.344 46.490 23.354 1.00 7.59 30 ARG D N 1
ATOM 1601 C CA A ARG D 1 32 ? 31.824 46.787 24.687 0.50 7.29 30 ARG D CA 1
ATOM 1602 C CA B ARG D 1 32 ? 31.852 46.802 24.693 0.50 7.66 30 ARG D CA 1
ATOM 1603 C C . ARG D 1 32 ? 31.859 45.486 25.458 1.00 7.86 30 ARG D C 1
ATOM 1604 O O . ARG D 1 32 ? 31.529 44.453 24.874 1.00 7.83 30 ARG D O 1
ATOM 1619 N N . ARG D 1 33 ? 32.237 45.544 26.738 1.00 7.80 31 ARG D N 1
ATOM 1620 C CA . ARG D 1 33 ? 32.297 44.325 27.519 1.00 8.55 31 ARG D CA 1
ATOM 1621 C C . ARG D 1 33 ? 33.162 43.251 26.869 1.00 8.68 31 ARG D C 1
ATOM 1622 O O . ARG D 1 33 ? 32.952 42.035 27.100 1.00 10.52 31 ARG D O 1
ATOM 1630 N N . GLY D 1 34 ? 34.147 43.662 26.066 1.00 8.62 32 GLY D N 1
ATOM 1631 C CA . GLY D 1 34 ? 35.018 42.644 25.470 1.00 8.82 32 GLY D CA 1
ATOM 1632 C C . GLY D 1 34 ? 34.299 41.808 24.445 1.00 9.08 32 GLY D C 1
ATOM 1633 O O . GLY D 1 34 ? 34.696 40.681 24.186 1.00 11.30 32 GLY D O 1
ATOM 1634 N N . ALA D 1 35 ? 33.294 42.401 23.797 1.00 8.69 33 ALA D N 1
ATOM 1635 C CA . ALA D 1 35 ? 32.596 41.738 22.686 1.00 8.18 33 ALA D CA 1
ATOM 1636 C C . ALA D 1 35 ? 32.541 42.733 21.529 1.00 8.62 33 ALA D C 1
ATOM 1637 O O . ALA D 1 35 ? 32.257 43.930 21.740 1.00 8.50 33 ALA D O 1
ATOM 1639 N N . GLU D 1 36 ? 32.819 42.256 20.309 1.00 8.83 34 GLU D N 1
ATOM 1640 C CA A GLU D 1 36 ? 32.766 43.158 19.159 0.60 8.98 34 GLU D CA 1
ATOM 1641 C CA B GLU D 1 36 ? 32.764 43.162 19.152 0.40 9.76 34 GLU D CA 1
ATOM 1642 C C . GLU D 1 36 ? 31.352 43.697 18.964 1.00 9.71 34 GLU D C 1
ATOM 1643 O O . GLU D 1 36 ? 30.366 42.945 19.056 1.00 10.94 34 GLU D O 1
ATOM 1654 N N . GLU D 1 37 ? 31.248 45.013 18.707 1.00 7.80 35 GLU D N 1
ATOM 1655 C CA . GLU D 1 37 ? 29.963 45.700 18.581 1.00 8.70 35 GLU D CA 1
ATOM 1656 C C . GLU D 1 37 ? 29.724 46.367 17.218 1.00 7.58 35 GLU D C 1
ATOM 1657 O O . GLU D 1 37 ? 28.581 46.321 16.704 1.00 8.40 35 GLU D O 1
ATOM 1663 N N . ALA D 1 38 ? 30.790 46.993 16.692 1.00 8.10 36 ALA D N 1
ATOM 1664 C CA . ALA D 1 38 ? 30.624 47.763 15.466 1.00 8.00 36 ALA D CA 1
ATOM 1665 C C . ALA D 1 38 ? 31.976 47.950 14.837 1.00 8.51 36 ALA D C 1
ATOM 1666 O O . ALA D 1 38 ? 32.998 47.570 15.438 1.00 8.25 36 ALA D O 1
ATOM 1668 N N . VAL D 1 39 ? 31.995 48.443 13.600 1.00 7.83 37 VAL D N 1
ATOM 1669 C CA . VAL D 1 39 ? 33.287 48.563 12.909 1.00 8.62 37 VAL D CA 1
ATOM 1670 C C . VAL D 1 39 ? 33.260 49.894 12.160 1.00 7.47 37 VAL D C 1
ATOM 1671 O O . VAL D 1 39 ? 32.254 50.244 11.525 1.00 8.07 37 VAL D O 1
ATOM 1675 N N . LEU D 1 40 ? 34.369 50.641 12.267 1.00 6.93 38 LEU D N 1
ATOM 1676 C CA . LEU D 1 40 ? 34.448 51.905 11.534 1.00 7.48 38 LEU D CA 1
ATOM 1677 C C . LEU D 1 40 ? 35.159 51.606 10.206 1.00 7.72 38 LEU D C 1
ATOM 1678 O O . LEU D 1 40 ? 36.281 51.045 10.192 1.00 8.24 38 LEU D O 1
ATOM 1683 N N . VAL D 1 41 ? 34.457 51.924 9.111 1.00 7.90 39 VAL D N 1
ATOM 1684 C CA . VAL D 1 41 ? 34.894 51.532 7.780 1.00 8.06 39 VAL D CA 1
ATOM 1685 C C . VAL D 1 41 ? 35.106 52.812 6.942 1.00 8.67 39 VAL D C 1
ATOM 1686 O O . VAL D 1 41 ? 34.321 53.745 7.014 1.00 8.69 39 VAL D O 1
ATOM 1690 N N . PRO D 1 42 ? 36.189 52.860 6.135 1.00 8.74 40 PRO D N 1
ATOM 1691 C CA . PRO D 1 42 ? 36.375 54.048 5.304 1.00 8.80 40 PRO D CA 1
ATOM 1692 C C . PRO D 1 42 ? 35.171 54.238 4.391 1.00 8.42 40 PRO D C 1
ATOM 1693 O O . PRO D 1 42 ? 34.619 53.230 3.891 1.00 8.45 40 PRO D O 1
ATOM 1697 N N . ILE D 1 43 ? 34.720 55.473 4.193 1.00 8.28 41 ILE D N 1
ATOM 1698 C CA . ILE D 1 43 ? 33.396 55.650 3.560 1.00 9.44 41 ILE D CA 1
ATOM 1699 C C . ILE D 1 43 ? 33.346 55.086 2.126 1.00 9.53 41 ILE D C 1
ATOM 1700 O O . ILE D 1 43 ? 32.342 54.448 1.749 1.00 9.88 41 ILE D O 1
ATOM 1705 N N . GLY D 1 44 ? 34.409 55.272 1.345 1.00 8.71 42 GLY D N 1
ATOM 1706 C CA . GLY D 1 44 ? 34.388 54.765 -0.033 1.00 9.35 42 GLY D CA 1
ATOM 1707 C C . GLY D 1 44 ? 34.301 53.261 -0.046 1.00 9.13 42 GLY D C 1
ATOM 1708 O O . GLY D 1 44 ? 33.624 52.670 -0.912 1.00 10.02 42 GLY D O 1
ATOM 1709 N N . GLU D 1 45 ? 35.027 52.602 0.866 1.00 9.32 43 GLU D N 1
ATOM 1710 C CA A GLU D 1 45 ? 34.981 51.141 0.950 0.70 9.89 43 GLU D CA 1
ATOM 1711 C CA B GLU D 1 45 ? 34.964 51.133 0.922 0.30 10.11 43 GLU D CA 1
ATOM 1712 C C . GLU D 1 45 ? 33.550 50.659 1.221 1.00 10.38 43 GLU D C 1
ATOM 1713 O O . GLU D 1 45 ? 33.053 49.709 0.587 1.00 11.88 43 GLU D O 1
ATOM 1724 N N . TRP D 1 46 ? 32.877 51.319 2.159 1.00 10.55 44 TRP D N 1
ATOM 1725 C CA . TRP D 1 46 ? 31.473 50.984 2.450 1.00 12.42 44 TRP D CA 1
ATOM 1726 C C . TRP D 1 46 ? 30.603 51.208 1.225 1.00 10.96 44 TRP D C 1
ATOM 1727 O O . TRP D 1 46 ? 29.777 50.334 0.902 1.00 12.54 44 TRP D O 1
ATOM 1738 N N . ARG D 1 47 ? 30.723 52.376 0.578 1.00 11.35 45 ARG D N 1
ATOM 1739 C CA . ARG D 1 47 ? 29.870 52.671 -0.595 1.00 12.17 45 ARG D CA 1
ATOM 1740 C C . ARG D 1 47 ? 30.077 51.591 -1.662 1.00 12.35 45 ARG D C 1
ATOM 1741 O O . ARG D 1 47 ? 29.108 51.131 -2.301 1.00 13.50 45 ARG D O 1
ATOM 1749 N N . ARG D 1 48 ? 31.323 51.186 -1.883 1.00 11.07 46 ARG D N 1
ATOM 1750 C CA . ARG D 1 48 ? 31.588 50.186 -2.940 1.00 12.02 46 ARG D CA 1
ATOM 1751 C C . ARG D 1 48 ? 31.053 48.824 -2.559 1.00 13.45 46 ARG D C 1
ATOM 1752 O O . ARG D 1 48 ? 30.512 48.086 -3.422 1.00 15.78 46 ARG D O 1
ATOM 1760 N N . LEU D 1 49 ? 31.164 48.462 -1.276 1.00 15.11 47 LEU D N 1
ATOM 1761 C CA A LEU D 1 49 ? 30.608 47.175 -0.872 0.50 17.11 47 LEU D CA 1
ATOM 1762 C CA B LEU D 1 49 ? 30.583 47.213 -0.751 0.50 17.41 47 LEU D CA 1
ATOM 1763 C C . LEU D 1 49 ? 29.076 47.196 -0.990 1.00 18.32 47 LEU D C 1
ATOM 1764 O O . LEU D 1 49 ? 28.493 46.179 -1.415 1.00 21.07 47 LEU D O 1
ATOM 1773 N N . GLN D 1 50 ? 28.416 48.334 -0.715 1.00 19.38 48 GLN D N 1
ATOM 1774 C CA A GLN D 1 50 ? 26.952 48.459 -0.911 0.60 20.57 48 GLN D CA 1
ATOM 1775 C CA B GLN D 1 50 ? 26.956 48.480 -0.919 0.40 20.38 48 GLN D CA 1
ATOM 1776 C C . GLN D 1 50 ? 26.575 48.373 -2.397 1.00 21.16 48 GLN D C 1
ATOM 1777 O O . GLN D 1 50 ? 25.537 47.763 -2.756 1.00 23.85 48 GLN D O 1
ATOM 1788 N N . ALA D 1 51 ? 27.374 48.987 -3.261 1.00 22.64 49 ALA D N 1
ATOM 1789 C CA . ALA D 1 51 ? 27.103 48.941 -4.708 1.00 23.96 49 ALA D CA 1
ATOM 1790 C C . ALA D 1 51 ? 27.209 47.503 -5.189 1.00 26.12 49 ALA D C 1
ATOM 1791 O O . ALA D 1 51 ? 26.458 47.105 -6.100 1.00 28.56 49 ALA D O 1
ATOM 1793 N N . ALA D 1 52 ? 28.114 46.723 -4.599 1.00 26.16 50 ALA D N 1
ATOM 1794 C CA . ALA D 1 52 ? 28.335 45.336 -5.039 1.00 28.58 50 ALA D CA 1
ATOM 1795 C C . ALA D 1 52 ? 27.249 44.411 -4.522 1.00 30.12 50 ALA D C 1
ATOM 1796 O O . ALA D 1 52 ? 27.014 43.366 -5.136 1.00 32.26 50 ALA D O 1
ATOM 1798 N N . ALA D 1 53 ? 26.606 44.779 -3.408 0.80 31.13 51 ALA D N 1
ATOM 1799 C CA . ALA D 1 53 ? 25.639 43.910 -2.712 0.80 32.11 51 ALA D CA 1
ATOM 1800 C C . ALA D 1 53 ? 24.262 43.907 -3.373 0.80 33.05 51 ALA D C 1
ATOM 1801 O O . ALA D 1 53 ? 23.384 44.729 -3.052 0.80 35.13 51 ALA D O 1
#

Solvent-accessible surface area: 10267 Å² total

Secondary structure (DSSP, 8-state):
-EEEHHHHHHTHHHHHHHHHHT--EEEEETTEEEEEEEEHHHHHHHHHH-/-EEEHHHHHHTHHHHHHHHHHH--EEEEETTEEEEEEEEHHHHHHHHHH-/-EEEHHHHHHTHHHHHHHHHHT--EEEEETTEEEEEEEEHHHHHHHHHH-/--EEEHHHHHHTHHHHHHHHHHT--EEEEETTEEEEEEEEHHHHHHHHHH-

B-factor: mean 18.25, std 10.5, range [5.71, 62.56]

Nearest PDB structures (foldseek):
  2odk-assembly2_D  TM=9.927E-01  e=4.454E-09  Nitrosomonas europaea
  4zlx-assembly1_B  TM=9.021E-01  e=3.127E-02  Punavirus P1
  3k33-assembly1_D-2  TM=8.977E-01  e=8.743E-02  Punavirus P1
  6jqy-assembly1_A  TM=8.805E-01  e=8.743E-02  Mycobacterium tuberculosis CDC1551
  7kmt-assembly1_B  TM=4.170E-01  e=4.349E+00  Saccharomyces cerevisiae

Organism: Nitrosomonas europaea (strain ATCC 19718 / CIP 103999 / KCTC 2705 / NBRC 14298) (NCBI:txid228410)

Sequence (201 aa):
HVWPVQDDAKARRFSSEEFLDDACITEEGPQIVVSRRGAEEEAVVLVPIGEWRRLLQQAAAHVWPVQDDAKARRFSEFLDACIITEEGPQIVSSRRRGAEEEAVLVPIIGEWRRRLLQQAAAHVWPVQDAKKARFSEFLDACITEEGPQIVSRRGAEEAVLVPIGEEWRRLLQQAAAHHVWPVQDAKARFSEFLDACITEEGPQIVVSRRRGAEEEAVLVPIGEEWRRLLQQAAA